Protein AF-A0A1F2Y8R7-F1 (afdb_monomer)

Solvent-accessible surface area (backbone atoms only — not comparable to full-atom values): 18643 Å² total; per-residue (Å²): 138,84,81,81,80,84,78,83,80,84,79,78,57,70,64,63,72,52,50,52,56,51,53,52,50,53,53,48,52,52,51,50,55,55,52,53,67,70,64,58,76,64,76,88,68,65,74,77,74,83,67,87,67,74,75,80,88,58,88,84,60,86,50,72,59,76,78,40,86,59,83,47,48,58,45,72,72,63,44,84,78,57,49,60,70,55,64,66,66,42,40,75,72,69,61,67,60,63,58,76,55,43,81,59,72,48,70,53,101,87,48,72,57,70,68,56,69,49,56,56,47,74,45,34,33,79,47,86,86,33,86,41,51,50,59,73,66,65,38,42,46,92,92,61,79,83,73,59,74,64,79,72,44,89,51,23,85,84,51,52,46,60,57,48,45,71,73,46,49,60,60,52,56,68,81,41,59,71,67,62,56,42,74,72,53,72,58,73,79,78,69,58,97,53,29,81,83,64,49,41,66,58,49,43,74,74,47,57,67,57,51,58,74,78,50,71,77,55,88,83,27,40,30,69,66,45,59,72,77,45,66,90,52,62,79,76,43,29,56,90,77,45,50,65,57,51,38,69,76,72,47,62,71,75,53,58,78,72,38,38,74,59,37,58,56,44,24,79,73,69,76,43,90,54,62,75,61,30,58,66,71,72,53,78,76,76,80,81,73,80,84,128

pLDDT: mean 81.36, std 13.55, range [42.5, 95.88]

Secondary structure (DSSP, 8-state):
-PPPPPPPPPPPPHHHHHHHHHHHHHHHHHHHHHHHHHHS--GGG-PPP----------S--SGGGT-S-TTHHHHTTPSS--S--HHHHHTTT---GGGT--S-SB-SS-B----HHHHTTTEESSTTSSEE--GGGTS-TT---S-GGGGSTTIIIIIHHHHHHH-HHHHHTT--HHHHHHHH-S-SSPPTTIIIIIHHHHHHH-THHHHTTS---SSS--HHHHHH-TTS-TTS-HHHHHHHHHHHH-STGGGGTS-HHHHHHHHHHS----HHHHHHHSPPPP-PPP-

Sequence (292 aa):
MENPKPKAKRQIPLWLMVVVPLVTVGLALVAVAVAWRSSDPDESTRSPIPDPSIQVTSQAFLSCTDCHEDLDKVFKDGLVPQLLYTHEMHFGKGVSECAVCHPANTHEPDKINKPTMSRCFICHGLSEEAIAPGSCDTCHPPGMRQKPTSHLADDWVPLAHSEAALEDRFECLTCHEQATCDSCHGLEMPHEDFFIEDTHPLVYFEDPRLCENCHAQPTDRRDFCDTCHHPEGPKDVAWIQYHPTVVRDSGGQTCFECHAVETCAVCHRRGVEDLSADEALLAPSPAVTPSS

Foldseek 3Di:
DDDDDDDDDDDDDVCCVPVVVVVVVVVVVVVVVVVVVVPPPPPVPPDDPPDPPDPPPDPPDPDPCSPCVAPCVCLVVVPPPNWPDDPVVCVVVVNNPPCLQVVDDQDDPVDGDGGDLLSVVVQEDCDPPGNHHDDPCNIHPPPDDPDDPLVVDPCNVVHVVLVVCVVPVSSVVRPDDPVVVCVQQVDDPPDDPCCVPAVVVVVCLVPVVSCVSPFPADPQFDGPVCVPVVVVDDRGGHCVVCVVVCCVVPNCPVVVVQADPCQVVCCVVPVDGDRVRSSVVSDDDPPPDPDD

Mean predicted aligned error: 15.53 Å

Structure (mmCIF, N/CA/C/O backbone):
data_AF-A0A1F2Y8R7-F1
#
_entry.id   AF-A0A1F2Y8R7-F1
#
loop_
_atom_site.group_PDB
_atom_site.id
_atom_site.type_symbol
_atom_site.label_atom_id
_atom_site.label_alt_id
_atom_site.label_comp_id
_atom_site.label_asym_id
_atom_site.label_entity_id
_atom_site.label_seq_id
_atom_site.pdbx_PDB_ins_code
_atom_site.Cartn_x
_atom_site.Cartn_y
_atom_site.Cartn_z
_atom_site.occupancy
_atom_site.B_iso_or_equiv
_atom_site.auth_seq_id
_atom_site.auth_comp_id
_atom_site.auth_asym_id
_atom_site.auth_atom_id
_atom_site.pdbx_PDB_model_num
ATOM 1 N N . MET A 1 1 ? 19.655 80.851 -42.704 1.00 45.34 1 MET A N 1
ATOM 2 C CA . MET A 1 1 ? 18.640 80.140 -41.899 1.00 45.34 1 MET A CA 1
ATOM 3 C C . MET A 1 1 ? 19.317 78.881 -41.384 1.00 45.34 1 MET A C 1
ATOM 5 O O . MET A 1 1 ? 19.417 77.914 -42.123 1.00 45.34 1 MET A O 1
ATOM 9 N N . GLU A 1 2 ? 19.916 78.950 -40.195 1.00 47.81 2 GLU A N 1
ATOM 10 C CA . GLU A 1 2 ? 20.690 77.843 -39.617 1.00 47.81 2 GLU A CA 1
ATOM 11 C C . GLU A 1 2 ? 19.771 76.903 -38.822 1.00 47.81 2 GLU A C 1
ATOM 13 O O . GLU A 1 2 ? 18.932 77.360 -38.045 1.00 47.81 2 GLU A O 1
ATOM 18 N N . ASN A 1 3 ? 19.918 75.593 -39.040 1.00 42.50 3 ASN A N 1
ATOM 19 C CA . ASN A 1 3 ? 19.093 74.541 -38.439 1.00 42.50 3 ASN A CA 1
ATOM 20 C C . ASN A 1 3 ? 19.257 74.443 -36.905 1.00 42.50 3 ASN A C 1
ATOM 22 O O . ASN A 1 3 ? 20.369 74.601 -36.394 1.00 42.50 3 ASN A O 1
ATOM 26 N N . PRO A 1 4 ? 18.188 74.112 -36.150 1.00 55.56 4 PRO A N 1
ATOM 27 C CA . PRO A 1 4 ? 18.260 73.984 -34.699 1.00 55.56 4 PRO A CA 1
ATOM 28 C C . PRO A 1 4 ? 18.997 72.703 -34.273 1.00 55.56 4 PRO A C 1
ATOM 30 O O . PRO A 1 4 ? 18.793 71.625 -34.831 1.00 55.56 4 PRO A O 1
ATOM 33 N N . LYS A 1 5 ? 19.844 72.820 -33.241 1.00 54.25 5 LYS A N 1
ATOM 34 C CA . LYS A 1 5 ? 20.570 71.694 -32.626 1.00 54.25 5 LYS A CA 1
ATOM 35 C C . LYS A 1 5 ? 19.600 70.643 -32.046 1.00 54.25 5 LYS A C 1
ATOM 37 O O . LYS A 1 5 ? 18.592 71.025 -31.443 1.00 54.25 5 LYS A O 1
ATOM 42 N N . PRO A 1 6 ? 19.909 69.336 -32.146 1.00 59.03 6 PRO A N 1
ATOM 43 C CA . PRO A 1 6 ? 19.062 68.282 -31.593 1.00 59.03 6 PRO A CA 1
ATOM 44 C C . PRO A 1 6 ? 19.060 68.311 -30.056 1.00 59.03 6 PRO A C 1
ATOM 46 O O . PRO A 1 6 ? 20.107 68.418 -29.416 1.00 59.03 6 PRO A O 1
ATOM 49 N N . LYS A 1 7 ? 17.867 68.209 -29.456 1.00 59.97 7 LYS A N 1
ATOM 50 C CA . LYS A 1 7 ? 17.684 68.123 -27.998 1.00 59.97 7 LYS A CA 1
ATOM 51 C C . LYS A 1 7 ? 18.167 66.764 -27.480 1.00 59.97 7 LYS A C 1
ATOM 53 O O . LYS A 1 7 ? 17.802 65.726 -28.028 1.00 59.97 7 LYS A O 1
ATOM 58 N N . ALA A 1 8 ? 18.951 66.775 -26.402 1.00 57.25 8 ALA A N 1
ATOM 59 C CA . ALA A 1 8 ? 19.434 65.570 -25.732 1.00 57.25 8 ALA A CA 1
ATOM 60 C C . ALA A 1 8 ? 18.262 64.722 -25.198 1.00 57.25 8 ALA A C 1
ATOM 62 O O . ALA A 1 8 ? 17.420 65.218 -24.445 1.00 57.25 8 ALA A O 1
ATOM 63 N N . LYS A 1 9 ? 18.202 63.440 -25.583 1.00 63.75 9 LYS A N 1
ATOM 64 C CA . LYS A 1 9 ? 17.235 62.478 -25.032 1.00 63.75 9 LYS A CA 1
ATOM 65 C C . LYS A 1 9 ? 17.617 62.161 -23.582 1.00 63.75 9 LYS A C 1
ATOM 67 O O . LYS A 1 9 ? 18.719 61.684 -23.327 1.00 63.75 9 LYS A O 1
ATOM 72 N N . ARG A 1 10 ? 16.706 62.429 -22.637 1.00 62.91 10 ARG A N 1
ATOM 73 C CA . ARG A 1 10 ? 16.838 62.020 -21.228 1.00 62.91 10 ARG A CA 1
ATOM 74 C C . ARG A 1 10 ? 16.905 60.493 -21.160 1.00 62.91 10 ARG A C 1
ATOM 76 O O . ARG A 1 10 ? 15.967 59.824 -21.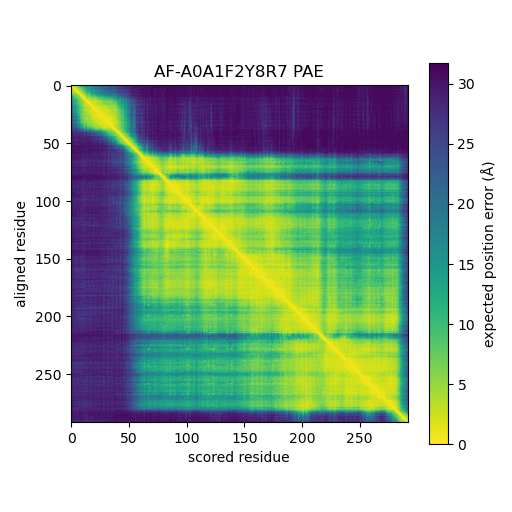583 1.00 62.91 10 ARG A O 1
ATOM 83 N N . GLN A 1 11 ? 18.009 59.965 -20.644 1.00 64.69 11 GLN A N 1
ATOM 84 C CA . GLN A 1 11 ? 18.185 58.535 -20.414 1.00 64.69 11 GLN A CA 1
ATOM 85 C C . GLN A 1 11 ? 17.429 58.155 -19.136 1.00 64.69 11 GLN A C 1
ATOM 87 O O . GLN A 1 11 ? 17.673 58.736 -18.078 1.00 64.69 11 GLN A O 1
ATOM 92 N N . ILE A 1 12 ? 16.465 57.240 -19.246 1.00 65.19 12 ILE A N 1
ATOM 93 C CA . ILE A 1 12 ? 15.755 56.687 -18.088 1.00 65.19 12 ILE 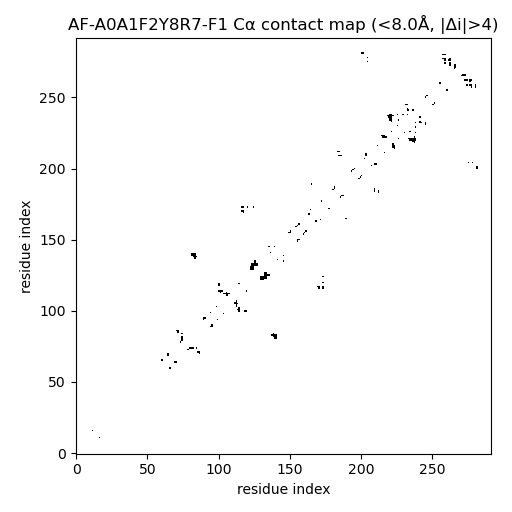A CA 1
ATOM 94 C C . ILE A 1 12 ? 16.718 55.695 -17.426 1.00 65.19 12 ILE A C 1
ATOM 96 O O . ILE A 1 12 ? 17.235 54.819 -18.120 1.00 65.19 12 ILE A O 1
ATOM 100 N N . PRO A 1 13 ? 17.021 55.831 -16.126 1.00 73.88 13 PRO A N 1
ATOM 101 C CA . PRO A 1 13 ? 17.971 54.946 -15.474 1.00 73.88 13 PRO A CA 1
ATOM 102 C C . PRO A 1 13 ? 17.409 53.518 -15.416 1.00 73.88 13 PRO A C 1
ATOM 104 O O . PRO A 1 13 ? 16.225 53.321 -15.154 1.00 73.88 13 PRO A O 1
ATOM 107 N N . LEU A 1 14 ? 18.272 52.526 -15.653 1.00 66.56 14 LEU A N 1
ATOM 108 C CA . LEU A 1 14 ? 17.909 51.112 -15.831 1.00 66.56 14 LEU A CA 1
ATOM 109 C C . LEU A 1 14 ? 17.045 50.553 -14.683 1.00 66.56 14 LEU A C 1
ATOM 111 O O . LEU A 1 14 ? 16.142 49.758 -14.917 1.00 66.56 14 LEU A O 1
ATOM 115 N N . TRP A 1 15 ? 17.253 51.027 -13.452 1.00 68.56 15 TRP A N 1
ATOM 116 C CA . TRP A 1 15 ? 16.459 50.611 -12.293 1.00 68.56 15 TRP A CA 1
ATOM 117 C C . TRP A 1 15 ? 14.986 51.045 -12.388 1.00 68.56 15 TRP A C 1
ATOM 119 O O . TRP A 1 15 ? 14.108 50.288 -11.983 1.00 68.56 15 TRP A O 1
ATOM 129 N N . LEU A 1 16 ? 14.681 52.200 -12.995 1.00 70.19 16 LEU A N 1
ATOM 130 C CA . LEU A 1 16 ? 13.299 52.625 -13.253 1.00 70.19 16 LEU A CA 1
ATOM 131 C C . LEU A 1 16 ? 12.623 51.751 -14.323 1.00 70.19 16 LEU A C 1
ATOM 133 O O . LEU A 1 16 ? 11.409 51.588 -14.277 1.00 70.19 16 LEU A O 1
ATOM 137 N N . MET A 1 17 ? 13.385 51.152 -15.246 1.00 69.62 17 MET A N 1
ATOM 138 C CA . MET A 1 17 ? 12.842 50.224 -16.251 1.00 69.62 17 MET A CA 1
ATOM 139 C C . MET A 1 17 ? 12.557 48.822 -15.698 1.00 69.62 17 MET A C 1
ATOM 141 O O . MET A 1 17 ? 11.827 48.082 -16.342 1.00 69.62 17 MET A O 1
ATOM 145 N N . VAL A 1 18 ? 13.091 48.461 -14.526 1.00 70.69 18 VAL A N 1
ATOM 146 C CA . VAL A 1 18 ? 12.896 47.132 -13.913 1.00 70.69 18 VAL A CA 1
ATOM 147 C C . VAL A 1 18 ? 11.950 47.199 -12.713 1.00 70.69 18 VAL A C 1
ATOM 149 O O . VAL A 1 18 ? 11.032 46.393 -12.593 1.00 70.69 18 VAL A O 1
ATOM 152 N N . VAL A 1 19 ? 12.114 48.196 -11.841 1.00 76.69 19 VAL A N 1
ATOM 153 C CA . VAL A 1 19 ? 11.338 48.294 -10.595 1.00 76.69 19 VAL A CA 1
ATOM 154 C C . VAL A 1 19 ? 9.888 48.700 -10.860 1.00 76.69 19 VAL A C 1
ATOM 156 O O . VAL A 1 19 ? 8.977 48.150 -10.250 1.00 76.69 19 VAL A O 1
ATOM 159 N N . VAL A 1 20 ? 9.642 49.620 -11.797 1.00 76.12 20 VAL A N 1
ATOM 160 C CA . VAL A 1 20 ? 8.278 50.069 -12.129 1.00 76.12 20 VAL A CA 1
ATOM 161 C C . VAL A 1 20 ? 7.412 48.934 -12.705 1.00 76.12 20 VAL A C 1
ATOM 163 O O . VAL A 1 20 ? 6.296 48.753 -12.209 1.00 76.12 20 VAL A O 1
ATOM 166 N N . PRO A 1 21 ? 7.871 48.122 -13.682 1.00 74.94 21 PRO A N 1
ATOM 167 C CA . PRO A 1 21 ? 7.089 46.972 -14.136 1.00 74.94 21 PRO A CA 1
ATOM 168 C C . PRO A 1 21 ? 6.895 45.910 -13.044 1.00 74.94 21 PRO A C 1
ATOM 170 O O . PRO A 1 21 ? 5.795 45.389 -12.912 1.00 74.94 21 PRO A O 1
ATOM 173 N N . LEU A 1 22 ? 7.893 45.640 -12.194 1.00 79.44 22 LEU A N 1
ATOM 174 C CA . LEU A 1 22 ? 7.730 44.675 -11.095 1.00 79.44 22 LEU A CA 1
ATOM 175 C C . LEU A 1 22 ? 6.683 45.119 -10.064 1.00 79.44 22 LEU A C 1
ATOM 177 O O . LEU A 1 22 ? 5.844 44.321 -9.653 1.00 79.44 22 LEU A O 1
ATOM 181 N N . VAL A 1 23 ? 6.683 46.399 -9.680 1.00 80.19 23 VAL A N 1
ATOM 182 C CA . VAL A 1 23 ? 5.693 46.944 -8.736 1.00 80.19 23 VAL A CA 1
ATOM 183 C C . VAL A 1 23 ? 4.295 46.968 -9.355 1.00 80.19 23 VAL A C 1
ATOM 185 O O . VAL A 1 23 ? 3.320 46.646 -8.680 1.00 80.19 23 VAL A O 1
ATOM 188 N N . THR A 1 24 ? 4.175 47.304 -10.641 1.00 79.62 24 THR A N 1
ATOM 189 C CA . THR A 1 24 ? 2.871 47.312 -11.327 1.00 79.62 24 THR A CA 1
ATOM 190 C C . THR A 1 24 ? 2.300 45.907 -11.513 1.00 79.62 24 THR A C 1
ATOM 192 O O . THR A 1 24 ? 1.107 45.719 -11.285 1.00 79.62 24 THR A O 1
ATOM 195 N N . VAL A 1 25 ? 3.131 44.906 -11.824 1.00 83.69 25 VAL A N 1
ATOM 196 C CA . VAL A 1 25 ? 2.715 43.493 -11.868 1.00 83.69 25 VAL A CA 1
ATOM 197 C C . VAL A 1 25 ? 2.320 42.995 -10.477 1.00 83.69 25 VAL A C 1
ATOM 199 O O . VAL A 1 25 ? 1.264 42.386 -10.333 1.00 83.69 25 VAL A O 1
ATOM 202 N N . GLY A 1 26 ? 3.099 43.311 -9.438 1.00 86.69 26 GLY A N 1
ATOM 203 C CA . GLY A 1 26 ? 2.761 42.949 -8.058 1.00 86.69 26 GLY A CA 1
ATOM 204 C C . GLY A 1 26 ? 1.419 43.531 -7.604 1.00 86.69 26 GLY A C 1
ATOM 205 O O . GLY A 1 26 ? 0.586 42.814 -7.055 1.00 86.69 26 GLY A O 1
ATOM 206 N N . LEU A 1 27 ? 1.160 44.810 -7.900 1.00 85.69 27 LEU A N 1
ATOM 207 C CA . LEU A 1 27 ? -0.121 45.455 -7.592 1.00 85.69 27 LEU A CA 1
ATOM 208 C C . LEU A 1 27 ? -1.289 44.854 -8.388 1.00 85.69 27 LEU A C 1
ATOM 210 O O . LEU A 1 27 ? -2.381 44.705 -7.840 1.00 85.69 27 LEU A O 1
ATOM 214 N N . ALA A 1 28 ? -1.070 44.469 -9.649 1.00 84.81 28 ALA A N 1
ATOM 215 C CA . ALA A 1 28 ? -2.084 43.799 -10.459 1.00 84.81 28 ALA A CA 1
ATOM 216 C C . ALA A 1 28 ? -2.429 42.403 -9.912 1.00 84.81 28 ALA A C 1
ATOM 218 O O . ALA A 1 28 ? -3.606 42.065 -9.816 1.00 84.81 28 ALA A O 1
ATOM 219 N N . LEU A 1 29 ? -1.431 41.622 -9.486 1.00 85.44 29 LEU A N 1
ATOM 220 C CA . LEU A 1 29 ? -1.645 40.302 -8.882 1.00 85.44 29 LEU A CA 1
ATOM 221 C C . LEU A 1 29 ? -2.429 40.393 -7.567 1.00 85.44 29 LEU A C 1
ATOM 223 O O . LEU A 1 29 ? -3.343 39.603 -7.344 1.00 85.44 29 LEU A O 1
ATOM 227 N N . VAL A 1 30 ? -2.137 41.394 -6.730 1.00 84.31 30 VAL A N 1
ATOM 228 C CA . VAL A 1 30 ? -2.906 41.645 -5.500 1.00 84.31 30 VAL A CA 1
ATOM 229 C C . VAL A 1 30 ? -4.353 42.025 -5.823 1.00 84.31 30 VAL A C 1
ATOM 231 O O . VAL A 1 30 ? -5.271 41.505 -5.195 1.00 84.31 30 VAL A O 1
ATOM 234 N N . ALA A 1 31 ? -4.583 42.877 -6.825 1.00 83.06 31 ALA A N 1
ATOM 235 C CA . ALA A 1 31 ? -5.937 43.247 -7.239 1.00 83.06 31 ALA A CA 1
ATOM 236 C C . ALA A 1 31 ? -6.736 42.043 -7.774 1.00 83.06 31 ALA A C 1
ATOM 238 O O . ALA A 1 31 ? -7.915 41.905 -7.450 1.00 83.06 31 ALA A O 1
ATOM 239 N N . VAL A 1 32 ? -6.095 41.146 -8.532 1.00 82.44 32 VAL A N 1
ATOM 240 C CA . VAL A 1 32 ? -6.714 39.902 -9.019 1.00 82.44 32 VAL A CA 1
ATOM 241 C C . VAL A 1 32 ? -7.034 38.953 -7.864 1.00 82.44 32 VAL A C 1
ATOM 243 O O . VAL A 1 32 ? -8.143 38.430 -7.816 1.00 82.44 32 VAL A O 1
ATOM 246 N N . ALA A 1 33 ? -6.125 38.781 -6.899 1.00 79.06 33 ALA A N 1
ATOM 247 C CA . ALA A 1 33 ? -6.358 37.935 -5.727 1.00 79.06 33 ALA A CA 1
ATOM 248 C C . ALA A 1 33 ? -7.517 38.450 -4.852 1.00 79.06 33 ALA A C 1
ATOM 250 O O . ALA A 1 33 ? -8.338 37.666 -4.376 1.00 79.06 33 ALA A O 1
ATOM 251 N N . VAL A 1 34 ? -7.623 39.772 -4.677 1.00 79.06 34 VAL A N 1
ATOM 252 C CA . VAL A 1 34 ? -8.743 40.400 -3.957 1.00 79.06 34 VAL A CA 1
ATOM 253 C C . VAL A 1 34 ? -10.056 40.227 -4.724 1.00 79.06 34 VAL A C 1
ATOM 255 O O . VAL A 1 34 ? -11.069 39.892 -4.113 1.00 79.06 34 VAL A O 1
ATOM 258 N N . ALA A 1 35 ? -10.045 40.391 -6.050 1.00 77.44 35 ALA A N 1
ATOM 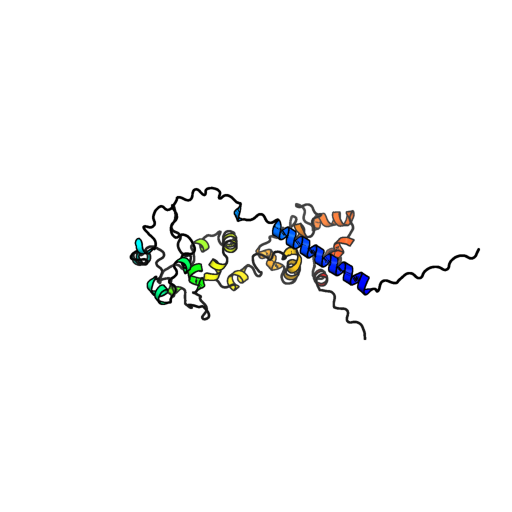259 C CA . ALA A 1 35 ? -11.227 40.182 -6.883 1.00 77.44 35 ALA A CA 1
ATOM 260 C C . ALA A 1 35 ? -11.702 38.716 -6.859 1.00 77.44 35 ALA A C 1
ATOM 262 O O . ALA A 1 35 ? -12.898 38.468 -6.698 1.00 77.44 35 ALA A O 1
ATOM 263 N N . TRP A 1 36 ? -10.778 37.751 -6.934 1.00 71.00 36 TRP A N 1
ATOM 264 C CA . TRP A 1 36 ? -11.074 36.321 -6.783 1.00 71.00 36 TRP A CA 1
ATOM 265 C C . TRP A 1 36 ? -11.704 36.017 -5.423 1.00 71.00 36 TRP A C 1
ATOM 267 O O . TRP A 1 36 ? -12.793 35.460 -5.370 1.00 71.00 36 TRP A O 1
ATOM 277 N N . ARG A 1 37 ? -11.122 36.508 -4.323 1.00 70.88 37 ARG A N 1
ATOM 278 C CA . ARG A 1 37 ? -11.687 36.290 -2.982 1.00 70.88 37 ARG A CA 1
ATOM 279 C C . ARG A 1 37 ? -13.066 36.928 -2.779 1.00 70.88 37 ARG A C 1
ATOM 281 O O . ARG A 1 37 ? -13.839 36.456 -1.958 1.00 70.88 37 ARG A O 1
ATOM 288 N N . SER A 1 38 ? -13.376 38.003 -3.505 1.00 68.25 38 SER A N 1
ATOM 289 C CA . SER A 1 38 ? -14.706 38.631 -3.476 1.00 68.25 38 SER A CA 1
ATOM 290 C C . SER A 1 38 ? -15.733 37.996 -4.420 1.00 68.25 38 SER A C 1
ATOM 292 O O . SER A 1 38 ? -16.904 38.360 -4.353 1.00 68.25 38 SER A O 1
ATOM 294 N N . SER A 1 39 ? -15.303 37.102 -5.319 1.00 64.38 39 SER A N 1
ATOM 295 C CA . SER A 1 39 ? -16.178 36.411 -6.278 1.00 64.38 39 SER A CA 1
ATOM 296 C C . SER A 1 39 ? -16.499 34.972 -5.883 1.00 64.38 39 SER A C 1
ATOM 298 O O . SER A 1 39 ? -17.353 34.368 -6.532 1.00 64.38 39 SER A O 1
ATOM 300 N N . ASP A 1 40 ? -15.915 34.467 -4.792 1.00 55.22 40 ASP A N 1
ATOM 301 C CA . ASP A 1 40 ? -16.445 33.292 -4.107 1.00 55.22 40 ASP A CA 1
ATOM 302 C C . ASP A 1 40 ? -17.848 33.629 -3.572 1.00 55.22 40 ASP A C 1
ATOM 304 O O . ASP A 1 40 ? -17.997 34.534 -2.742 1.00 55.22 40 ASP A O 1
ATOM 308 N N . PRO A 1 41 ? -18.905 32.966 -4.071 1.00 52.38 41 PRO A N 1
ATOM 309 C CA . PRO A 1 41 ? -20.249 33.188 -3.575 1.00 52.38 41 PRO A CA 1
ATOM 310 C C . PRO A 1 41 ? -20.305 32.771 -2.106 1.00 52.38 41 PRO A C 1
ATOM 312 O O . PRO A 1 41 ? -19.945 31.650 -1.756 1.00 52.38 41 PRO A O 1
ATOM 315 N N . ASP A 1 42 ? -20.761 33.695 -1.263 1.00 49.56 42 ASP A N 1
ATOM 316 C CA . ASP A 1 42 ? -20.975 33.486 0.163 1.00 49.56 42 ASP A CA 1
ATOM 317 C C . ASP A 1 42 ? -21.783 32.198 0.397 1.00 49.56 42 ASP A C 1
ATOM 319 O O . ASP A 1 42 ? -22.938 32.071 -0.037 1.00 49.56 42 ASP A O 1
ATOM 323 N N . GLU A 1 43 ? -21.155 31.240 1.083 1.00 50.09 43 GLU A N 1
ATOM 324 C CA . GLU A 1 43 ? -21.734 29.962 1.507 1.00 50.09 43 GLU A CA 1
ATOM 325 C C . GLU A 1 43 ? -23.055 30.162 2.274 1.00 50.09 43 GLU A C 1
ATOM 327 O O . GLU A 1 43 ? -23.923 29.289 2.263 1.00 50.09 43 GLU A O 1
ATOM 332 N N . SER A 1 44 ? -23.282 31.360 2.830 1.00 54.69 44 SER A N 1
ATOM 333 C CA . SER A 1 44 ? -24.525 31.745 3.503 1.00 54.69 44 SER A CA 1
ATOM 334 C C . SER A 1 44 ? -25.773 31.800 2.602 1.00 54.69 44 SER A C 1
ATOM 336 O O . SER A 1 44 ? -26.890 31.889 3.115 1.00 54.69 44 SER A O 1
ATOM 338 N N . THR A 1 45 ? -25.628 31.723 1.271 1.00 50.88 45 THR A N 1
ATOM 339 C CA . THR A 1 45 ? -26.750 31.873 0.319 1.00 50.88 45 THR A CA 1
ATOM 340 C C . THR A 1 45 ? -27.284 30.571 -0.277 1.00 50.88 45 THR A C 1
ATOM 342 O O . THR A 1 45 ? -28.311 30.592 -0.967 1.00 50.88 45 THR A O 1
ATOM 345 N N . ARG A 1 46 ? -26.680 29.410 0.018 1.00 54.66 46 ARG A N 1
ATOM 346 C CA . ARG A 1 46 ? -27.332 28.128 -0.287 1.00 54.66 46 ARG A CA 1
ATOM 347 C C . ARG A 1 46 ? -28.491 27.933 0.681 1.00 54.66 46 ARG A C 1
ATOM 349 O O . ARG A 1 46 ? -28.304 27.584 1.841 1.00 54.66 46 ARG A O 1
ATOM 356 N N . SER A 1 47 ? -29.707 28.149 0.180 1.00 53.75 47 SER A N 1
ATOM 357 C CA . SER A 1 47 ? -30.911 27.672 0.859 1.00 53.75 47 SER A CA 1
ATOM 358 C C . SER A 1 47 ? -30.743 26.173 1.131 1.00 53.75 47 SER A C 1
ATOM 360 O O . SER A 1 47 ? -30.454 25.440 0.180 1.00 53.75 47 SER A O 1
ATOM 362 N N . PRO A 1 48 ? -30.893 25.706 2.384 1.00 52.84 48 PRO A N 1
ATOM 363 C CA . PRO A 1 48 ? -30.826 24.288 2.682 1.00 52.84 48 PRO A CA 1
ATOM 364 C C . PRO A 1 48 ? -31.860 23.566 1.824 1.00 52.84 48 PRO A C 1
ATOM 366 O O . PRO A 1 48 ? -33.048 23.899 1.853 1.00 52.84 48 PRO A O 1
ATOM 369 N N . ILE A 1 49 ? -31.410 22.582 1.047 1.00 56.06 49 ILE A N 1
ATOM 370 C CA . ILE A 1 49 ? -32.311 21.539 0.564 1.00 56.06 49 ILE A CA 1
ATOM 371 C C . ILE A 1 49 ? -32.943 20.958 1.836 1.00 56.06 49 ILE A C 1
ATOM 373 O O . ILE A 1 49 ? -32.187 20.658 2.764 1.00 56.06 49 ILE A O 1
ATOM 377 N N . PRO A 1 50 ? -34.281 20.857 1.949 1.00 46.16 50 PRO A N 1
ATOM 378 C CA . PRO A 1 50 ? -34.887 20.198 3.091 1.00 46.16 50 PRO A CA 1
ATOM 379 C C . PRO A 1 50 ? -34.445 18.738 3.058 1.00 46.16 50 PRO A C 1
ATOM 381 O O . PRO A 1 50 ? -34.978 17.923 2.307 1.00 46.16 50 PRO A O 1
ATOM 384 N N . ASP A 1 51 ? -33.413 18.448 3.840 1.00 50.09 51 ASP A N 1
ATOM 385 C CA . ASP A 1 51 ? -33.053 17.108 4.249 1.00 50.09 51 ASP A CA 1
ATOM 386 C C . ASP A 1 51 ? -34.300 16.516 4.916 1.00 50.09 51 ASP A C 1
ATOM 388 O O . ASP A 1 51 ? -34.839 17.131 5.844 1.00 50.09 51 ASP A O 1
ATOM 392 N N . PRO A 1 52 ? -34.820 15.363 4.465 1.00 50.72 52 PRO A N 1
ATOM 393 C CA . PRO A 1 52 ? -35.868 14.652 5.177 1.00 50.72 52 PRO A CA 1
ATOM 394 C C . PRO A 1 52 ? -35.295 13.994 6.443 1.00 50.72 52 PRO A C 1
ATOM 396 O O . PRO A 1 52 ? -35.680 12.876 6.791 1.00 50.72 52 PRO A O 1
ATOM 399 N N . SER A 1 53 ? -34.389 14.677 7.152 1.00 50.94 53 SER A N 1
ATOM 400 C CA . SER A 1 53 ? -34.011 14.318 8.501 1.00 50.94 53 SER A CA 1
ATOM 401 C C . SER A 1 53 ? -35.266 14.419 9.345 1.00 50.94 53 SER A C 1
ATOM 403 O O . SER A 1 53 ? -35.834 15.483 9.604 1.00 50.94 53 SER A O 1
ATOM 405 N N . ILE A 1 54 ? -35.733 13.238 9.728 1.00 54.34 54 ILE A N 1
ATOM 406 C CA . ILE A 1 54 ? -36.691 13.020 10.795 1.00 54.34 54 ILE A CA 1
ATOM 407 C C . ILE A 1 54 ? -36.300 13.965 11.929 1.00 54.34 54 ILE A C 1
ATOM 409 O O . ILE A 1 54 ? -35.237 13.817 12.531 1.00 54.34 54 ILE A O 1
ATOM 413 N N . GLN A 1 55 ? -37.135 14.972 12.191 1.00 51.03 55 GLN A N 1
ATOM 414 C CA . GLN A 1 55 ? -36.915 15.842 13.332 1.00 51.03 55 GLN A CA 1
ATOM 415 C C . GLN A 1 55 ? -36.956 14.960 14.577 1.00 51.03 55 GLN A C 1
ATOM 417 O O . GLN A 1 55 ? -37.991 14.378 14.897 1.00 51.03 55 GLN A O 1
ATOM 422 N N . VAL A 1 56 ? -35.820 14.820 15.258 1.00 50.75 56 VAL A N 1
ATOM 423 C CA . VAL A 1 56 ? -35.740 14.112 16.536 1.00 50.75 56 VAL A CA 1
ATOM 424 C C . VAL A 1 56 ? -36.514 14.953 17.553 1.00 50.75 56 VAL A C 1
ATOM 426 O O . VAL A 1 56 ? -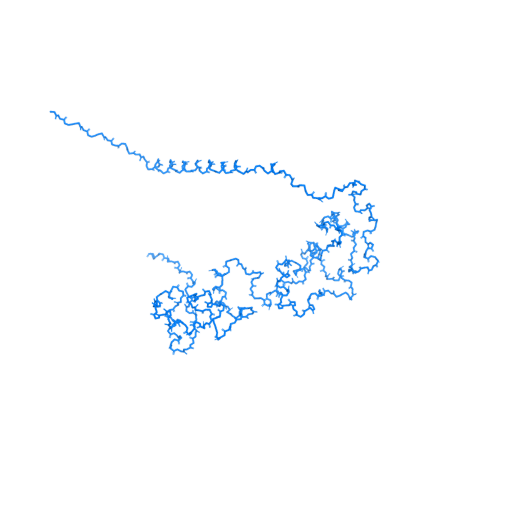35.991 15.895 18.140 1.00 50.75 56 VAL A O 1
ATOM 429 N N . THR A 1 57 ? -37.803 14.661 17.734 1.00 48.84 57 THR A N 1
ATOM 430 C CA . THR A 1 57 ? -38.714 15.467 18.564 1.00 48.84 57 THR A CA 1
ATOM 431 C C . THR A 1 57 ? -38.627 15.151 20.058 1.00 48.84 57 THR A C 1
ATOM 433 O O . THR A 1 57 ? -39.602 15.353 20.780 1.00 48.84 57 THR A O 1
ATOM 436 N N . SER A 1 58 ? -37.508 14.638 20.568 1.00 52.84 58 SER A N 1
ATOM 437 C CA . SER A 1 58 ? -37.393 14.353 21.999 1.00 52.84 58 SER A CA 1
ATOM 438 C C . SER A 1 58 ? -36.058 14.837 22.552 1.00 52.84 58 SER A C 1
ATOM 440 O O . SER A 1 58 ? -35.013 14.265 22.270 1.00 52.84 58 SER A O 1
ATOM 442 N N . GLN A 1 59 ? -36.128 15.857 23.409 1.00 56.16 59 GLN A N 1
ATOM 443 C CA . GLN A 1 59 ? -35.082 16.201 24.378 1.00 56.16 59 GLN A CA 1
ATOM 444 C C . GLN A 1 59 ? -35.114 15.264 25.606 1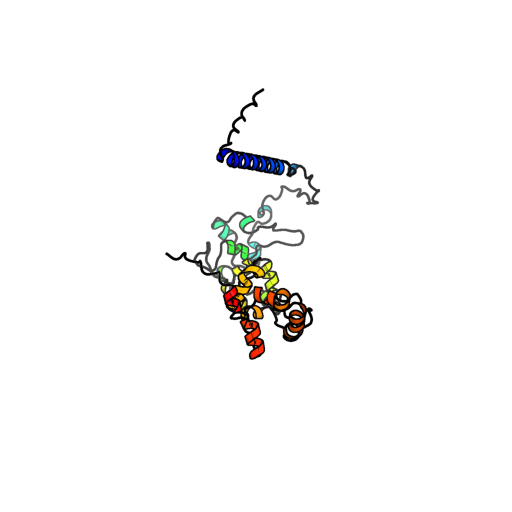.00 56.16 59 GLN A C 1
ATOM 446 O O . GLN A 1 59 ? -34.513 15.574 26.628 1.00 56.16 59 GLN A O 1
ATOM 451 N N . ALA A 1 60 ? -35.875 14.163 25.549 1.00 59.03 60 ALA A N 1
ATOM 452 C CA . ALA A 1 60 ? -36.113 13.283 26.693 1.00 59.03 60 ALA A CA 1
ATOM 453 C C . ALA A 1 60 ? -34.932 12.345 26.993 1.00 59.03 60 ALA A C 1
ATOM 455 O O . ALA A 1 60 ? -34.836 11.848 28.108 1.00 59.03 60 ALA A O 1
ATOM 456 N N . PHE A 1 61 ? -34.042 12.137 26.019 1.00 61.88 61 PHE A N 1
ATOM 457 C CA . PHE A 1 61 ? -32.852 11.302 26.145 1.00 61.88 61 PHE A CA 1
ATOM 458 C C . PHE A 1 61 ? -31.654 12.112 25.638 1.00 61.88 61 PHE A C 1
ATOM 460 O O . PHE A 1 61 ? -31.473 12.281 24.433 1.00 61.88 61 PHE A O 1
ATOM 467 N N . LEU A 1 62 ? -30.904 12.704 26.567 1.00 70.06 62 LEU A N 1
ATOM 468 C CA . LEU A 1 62 ? -29.738 13.552 26.303 1.00 70.06 62 LEU A CA 1
ATOM 469 C C . LEU A 1 62 ? -28.429 12.759 26.388 1.00 70.06 62 LEU A C 1
ATOM 471 O O . LEU A 1 62 ? -27.412 13.204 25.857 1.00 70.06 62 LEU A O 1
ATOM 475 N N . SER A 1 63 ? -28.443 11.603 27.056 1.00 78.19 63 SER A N 1
ATOM 476 C CA . SER A 1 63 ? -27.278 10.750 27.263 1.00 78.19 63 SER A CA 1
ATOM 477 C C . SER A 1 63 ? -27.577 9.283 26.952 1.00 78.19 63 SER A C 1
ATOM 479 O O . SER A 1 63 ? -28.703 8.811 27.102 1.00 78.19 63 SER A O 1
ATOM 481 N N . CYS A 1 64 ? -26.550 8.524 26.564 1.00 81.94 64 CYS A N 1
ATOM 482 C CA . CYS A 1 64 ? -26.671 7.081 26.334 1.00 81.94 64 CYS A CA 1
ATOM 483 C C . CYS A 1 64 ? -27.189 6.355 27.589 1.00 81.94 64 CYS A C 1
ATOM 485 O O . CYS A 1 64 ? -27.982 5.420 27.497 1.00 81.94 64 CYS A O 1
ATOM 487 N N . THR A 1 65 ? -26.760 6.818 28.766 1.00 84.19 65 THR A N 1
ATOM 488 C CA . THR A 1 65 ? -27.114 6.255 30.075 1.00 84.19 65 THR A CA 1
ATOM 489 C C . THR A 1 65 ? -28.566 6.489 30.479 1.00 84.19 65 THR A C 1
ATOM 491 O O . THR A 1 65 ? -29.043 5.815 31.384 1.00 84.19 65 THR A O 1
ATOM 494 N N . ASP A 1 66 ? -29.298 7.364 29.781 1.00 85.69 66 ASP A N 1
ATOM 495 C CA . ASP A 1 66 ? -30.741 7.524 30.002 1.00 85.69 66 ASP A CA 1
ATOM 496 C C . ASP A 1 66 ? -31.513 6.249 29.600 1.00 85.69 66 ASP A C 1
ATOM 498 O O . ASP A 1 66 ? -32.605 5.994 30.107 1.00 85.69 66 ASP A O 1
ATOM 502 N N . CYS A 1 67 ? -30.924 5.432 28.716 1.00 83.94 67 CYS A N 1
ATOM 503 C CA . CYS A 1 67 ? -31.454 4.136 28.282 1.00 83.94 67 CYS A CA 1
ATOM 504 C C . CYS A 1 67 ? -30.543 2.948 28.648 1.00 83.94 67 CYS A C 1
ATOM 506 O O . CYS A 1 67 ? -31.035 1.833 28.826 1.00 83.94 67 CYS A O 1
ATOM 508 N N . HIS A 1 68 ? -29.228 3.155 28.756 1.00 85.69 68 HIS A N 1
ATOM 509 C CA . HIS A 1 68 ? -28.243 2.107 29.031 1.00 85.69 68 HIS A CA 1
ATOM 510 C C . HIS A 1 68 ? -27.664 2.219 30.448 1.00 85.69 68 HIS A C 1
ATOM 512 O O . HIS A 1 68 ? -26.589 2.783 30.641 1.00 85.69 68 HIS A O 1
ATOM 518 N N . GLU A 1 69 ? -28.359 1.641 31.433 1.00 86.12 69 GLU A N 1
ATOM 519 C CA . GLU A 1 69 ? -27.891 1.593 32.832 1.00 86.12 69 GLU A CA 1
ATOM 520 C C . GLU A 1 69 ? -26.600 0.767 32.993 1.00 86.12 69 GLU A C 1
ATOM 522 O O . GLU A 1 69 ? -25.724 1.121 33.778 1.00 86.12 69 GLU A O 1
ATOM 527 N N . ASP A 1 70 ? -26.456 -0.309 32.214 1.00 88.44 70 ASP A N 1
ATOM 528 C CA . ASP A 1 70 ? -25.257 -1.150 32.179 1.00 88.44 70 ASP A CA 1
ATOM 529 C C . ASP A 1 70 ? -24.693 -1.210 30.754 1.00 88.44 70 ASP A C 1
ATOM 531 O O . ASP A 1 70 ? -25.150 -1.989 29.913 1.00 88.44 70 ASP A O 1
ATOM 535 N N . LEU A 1 71 ? -23.684 -0.377 30.489 1.00 86.31 71 LEU A N 1
ATOM 536 C CA . LEU A 1 71 ? -22.996 -0.310 29.195 1.00 86.31 71 LEU A CA 1
ATOM 537 C C . LEU A 1 71 ? -22.204 -1.590 28.876 1.00 86.31 71 LEU A C 1
ATOM 539 O O . LEU A 1 71 ? -21.968 -1.897 27.709 1.00 86.31 71 LEU A O 1
ATOM 543 N N . ASP A 1 72 ? -21.843 -2.375 29.894 1.00 87.19 72 ASP A N 1
ATOM 544 C CA . ASP A 1 72 ? -21.084 -3.619 29.745 1.00 87.19 72 ASP A CA 1
ATOM 545 C C . ASP A 1 72 ? -21.985 -4.857 29.636 1.00 87.19 72 ASP A C 1
ATOM 547 O O . ASP A 1 72 ? -21.494 -5.982 29.496 1.00 87.19 72 ASP A O 1
ATOM 551 N N . LYS A 1 73 ? -23.313 -4.677 29.664 1.00 83.88 73 LYS A N 1
ATOM 552 C CA . LYS A 1 73 ? -24.291 -5.772 29.620 1.00 83.88 73 LYS A CA 1
ATOM 553 C C . LYS A 1 73 ? -24.064 -6.726 28.446 1.00 83.88 73 LYS A C 1
ATOM 555 O O . LYS A 1 73 ? -24.150 -7.936 28.619 1.00 83.88 73 LYS A O 1
ATOM 560 N N . VAL A 1 74 ? -23.725 -6.198 27.270 1.00 76.00 74 VAL A N 1
ATOM 561 C CA . VAL A 1 74 ? -23.477 -7.008 26.064 1.00 76.00 74 VAL A CA 1
ATOM 562 C C . VAL A 1 74 ? -22.293 -7.966 26.223 1.00 76.00 74 VAL A C 1
ATOM 564 O O . VAL A 1 74 ? -22.356 -9.092 25.735 1.00 76.00 74 VAL A O 1
ATOM 567 N N . PHE A 1 75 ? -21.252 -7.557 26.953 1.00 76.19 75 PHE A N 1
ATOM 568 C CA . PHE A 1 75 ? -20.083 -8.391 27.232 1.00 76.19 75 PHE A CA 1
ATOM 569 C C . PHE A 1 75 ? -20.372 -9.396 28.357 1.00 76.19 75 PHE A C 1
ATOM 571 O O . PHE A 1 75 ? -19.947 -10.548 28.280 1.00 76.19 75 PHE A O 1
ATOM 578 N N . LYS A 1 76 ? -21.165 -8.996 29.362 1.00 75.44 76 LYS A N 1
ATOM 579 C CA . LYS A 1 76 ? -21.599 -9.850 30.486 1.00 75.44 76 LYS A CA 1
ATOM 580 C C . LYS A 1 76 ? -22.546 -10.971 30.058 1.00 75.44 76 LYS A C 1
ATOM 582 O O . LYS A 1 76 ? -22.438 -12.086 30.561 1.00 75.44 76 LYS A O 1
ATOM 587 N N . ASP A 1 77 ? -23.441 -10.694 29.112 1.00 73.81 77 ASP A N 1
ATOM 588 C CA . ASP A 1 77 ? -24.427 -11.658 28.606 1.00 73.81 77 ASP A CA 1
ATOM 589 C C . ASP A 1 77 ? -23.808 -12.680 27.623 1.00 73.81 77 ASP A C 1
ATOM 591 O O . ASP A 1 77 ? -24.508 -13.538 27.083 1.00 73.81 77 ASP A O 1
ATOM 595 N N . GLY A 1 78 ? -22.491 -12.616 27.382 1.00 62.59 78 GLY A N 1
ATOM 596 C CA . GLY A 1 78 ? -21.767 -13.573 26.545 1.00 62.59 78 GLY A CA 1
ATOM 597 C C . GLY A 1 78 ? -22.036 -13.429 25.043 1.00 62.59 78 GLY A C 1
ATOM 598 O O . GLY A 1 78 ? -21.718 -14.344 24.276 1.00 62.59 78 GLY A O 1
ATOM 599 N N . LEU A 1 79 ? -22.614 -12.303 24.612 1.00 62.84 79 LEU A N 1
ATOM 600 C CA . LEU A 1 79 ? -22.861 -12.012 23.203 1.00 62.84 79 LEU A CA 1
ATOM 601 C C . LEU A 1 79 ? -21.524 -11.748 22.491 1.00 62.84 79 LEU A C 1
ATOM 603 O O . LEU A 1 79 ? -20.659 -11.034 22.990 1.00 62.84 79 LEU A O 1
ATOM 607 N N . VAL A 1 80 ? -21.332 -12.369 21.327 1.00 61.81 80 VAL A N 1
ATOM 608 C CA . VAL A 1 80 ? -20.066 -12.302 20.583 1.00 61.81 80 VAL A CA 1
ATOM 609 C C . VAL A 1 80 ? -19.857 -10.928 19.916 1.00 61.81 80 VAL A C 1
ATOM 611 O O . VAL A 1 80 ? -20.813 -10.363 19.371 1.00 61.81 80 VAL A O 1
ATOM 614 N N . PRO A 1 81 ? -18.615 -10.403 19.890 1.00 64.50 81 PRO A N 1
ATOM 615 C CA . PRO A 1 81 ? -17.394 -10.991 20.450 1.00 64.50 81 PRO A CA 1
ATOM 616 C C . PRO A 1 81 ? -17.277 -10.779 21.973 1.00 64.50 81 PRO A C 1
ATOM 618 O O . PRO A 1 81 ? -17.406 -9.663 22.464 1.00 64.50 81 PRO A O 1
ATOM 621 N N . GLN A 1 82 ? -16.981 -11.854 22.716 1.00 75.31 82 GLN A N 1
ATOM 622 C CA . GLN A 1 82 ? -16.650 -11.773 24.145 1.00 75.31 82 GLN A CA 1
ATOM 623 C C . GLN A 1 82 ? -15.215 -11.264 24.297 1.00 75.31 82 GLN A C 1
ATOM 625 O O . GLN A 1 82 ? -14.280 -12.058 24.324 1.00 75.31 82 GLN A O 1
ATOM 630 N N . LEU A 1 83 ? -15.032 -9.948 24.316 1.00 85.50 83 LEU A N 1
ATOM 631 C CA . LEU A 1 83 ? -13.739 -9.331 24.604 1.00 85.50 83 LEU A CA 1
ATOM 632 C C . LEU A 1 83 ? -13.563 -9.148 26.117 1.00 85.50 83 LEU A C 1
ATOM 634 O O . LEU A 1 83 ? -14.533 -8.930 26.844 1.00 85.50 83 LEU A O 1
ATOM 638 N N . LEU A 1 84 ? -12.318 -9.197 26.588 1.00 87.00 84 LEU A N 1
ATOM 639 C CA . LEU A 1 84 ? -11.922 -8.791 27.936 1.00 87.00 84 LEU A CA 1
ATOM 640 C C . LEU A 1 84 ? -11.921 -7.254 28.010 1.00 87.00 84 LEU A C 1
ATOM 642 O O . LEU A 1 84 ? -10.881 -6.605 27.950 1.00 87.00 84 LEU A O 1
ATOM 646 N N . TYR A 1 85 ? -13.115 -6.664 28.070 1.00 88.25 85 TYR A N 1
ATOM 647 C CA . TYR A 1 85 ? -13.335 -5.220 28.011 1.00 88.25 85 TYR A CA 1
ATOM 648 C C . TYR A 1 85 ? -14.387 -4.774 29.030 1.00 88.25 85 TYR A C 1
ATOM 650 O O . TYR A 1 85 ? -15.392 -5.454 29.234 1.00 88.25 85 TYR A O 1
ATOM 658 N N . THR A 1 86 ? -14.177 -3.596 29.621 1.00 89.81 86 THR A N 1
ATOM 659 C CA . THR A 1 86 ? -15.197 -2.885 30.410 1.00 89.81 86 THR A CA 1
ATOM 660 C C . THR A 1 86 ? -15.077 -1.381 30.186 1.00 89.81 86 THR A C 1
ATOM 662 O O . THR A 1 86 ? -13.950 -0.862 30.144 1.00 89.81 86 THR A O 1
ATOM 665 N N . HIS A 1 87 ? -16.204 -0.674 30.152 1.00 91.38 87 HIS A N 1
ATOM 666 C CA . HIS A 1 87 ? -16.227 0.790 30.127 1.00 91.38 87 HIS A CA 1
ATOM 667 C C . HIS A 1 87 ? -15.582 1.387 31.388 1.00 91.38 87 HIS A C 1
ATOM 669 O O . HIS A 1 87 ? -14.820 2.345 31.285 1.00 91.38 87 HIS A O 1
ATOM 675 N N . GLU A 1 88 ? -15.805 0.783 32.565 1.00 91.44 88 GLU A N 1
ATOM 676 C CA . GLU A 1 88 ? -15.257 1.258 33.847 1.00 91.44 88 GLU A CA 1
ATOM 677 C C . GLU A 1 88 ? -13.729 1.413 33.812 1.00 91.44 88 GLU A C 1
ATOM 679 O O . GLU A 1 88 ? -13.208 2.465 34.183 1.00 91.44 88 GLU A O 1
ATOM 684 N N . MET A 1 89 ? -13.004 0.405 33.310 1.00 90.31 89 MET A N 1
ATOM 685 C CA . MET A 1 89 ? -11.542 0.473 33.203 1.00 90.31 89 MET A CA 1
ATOM 686 C C . MET A 1 89 ? -11.071 1.635 32.321 1.00 90.31 89 MET A C 1
ATOM 688 O O . MET A 1 89 ? -10.123 2.325 32.689 1.00 90.31 89 MET A O 1
ATOM 692 N N . HIS A 1 90 ? -11.729 1.879 31.186 1.00 92.75 90 HIS A N 1
ATOM 693 C CA . HIS A 1 90 ? -11.337 2.942 30.254 1.00 92.75 90 HIS A CA 1
ATOM 694 C C . HIS A 1 90 ? -11.682 4.329 30.806 1.00 92.75 90 HIS A C 1
ATOM 696 O O . HIS A 1 90 ? -10.854 5.243 30.771 1.00 92.75 90 HIS A O 1
ATOM 702 N N . PHE A 1 91 ? -12.857 4.470 31.420 1.00 93.06 91 PHE A N 1
ATOM 703 C CA . PHE A 1 91 ? -13.262 5.701 32.098 1.00 93.06 91 PHE A CA 1
ATOM 704 C C . PHE A 1 91 ? -12.331 6.016 33.272 1.00 93.06 91 PHE A C 1
ATOM 706 O O . PHE A 1 91 ? -11.920 7.163 33.443 1.00 93.06 91 PHE A O 1
ATOM 713 N N . GLY A 1 92 ? -11.899 4.995 34.020 1.00 92.69 92 GLY A N 1
ATOM 714 C CA . GLY A 1 92 ? -10.913 5.117 35.095 1.00 92.69 92 GLY A CA 1
ATOM 715 C C . GLY A 1 92 ? -9.524 5.573 34.630 1.00 92.69 92 GLY A C 1
ATOM 716 O O . GLY A 1 92 ? -8.737 6.056 35.443 1.00 92.69 92 GLY A O 1
ATOM 717 N N . LYS A 1 93 ? -9.219 5.468 33.330 1.00 90.75 93 LYS A N 1
ATOM 718 C CA . LYS A 1 93 ? -8.002 6.014 32.703 1.00 90.75 93 LYS A CA 1
ATOM 719 C C . LYS A 1 93 ? -8.191 7.418 32.121 1.00 90.75 93 LYS A C 1
ATOM 721 O O . LYS A 1 93 ? -7.238 7.972 31.584 1.00 90.75 93 LYS A O 1
ATOM 726 N N . GLY A 1 94 ? -9.381 8.005 32.250 1.00 91.12 94 GLY A N 1
ATOM 727 C CA . GLY A 1 94 ? -9.703 9.339 31.740 1.00 91.12 94 GLY A CA 1
ATOM 728 C C . GLY A 1 94 ? -10.240 9.363 30.307 1.00 91.12 94 GLY A C 1
ATOM 729 O O . GLY A 1 94 ? -10.410 10.445 29.754 1.00 91.12 94 GLY A O 1
ATOM 730 N N . VAL A 1 95 ? -10.540 8.206 29.704 1.00 91.25 95 VAL A N 1
ATOM 731 C CA . VAL A 1 95 ? -11.118 8.109 28.352 1.00 91.25 95 VAL A CA 1
ATOM 732 C C . VAL A 1 95 ? -12.643 8.052 28.454 1.00 91.25 95 VAL A C 1
ATOM 734 O O . VAL A 1 95 ? -13.236 6.995 28.282 1.00 91.25 95 VAL A O 1
ATOM 737 N N . SER A 1 96 ? -13.288 9.163 28.815 1.00 86.50 96 SER A N 1
ATOM 738 C CA . SER A 1 96 ? -14.737 9.211 29.095 1.00 86.50 96 SER A CA 1
ATOM 739 C C . SER A 1 96 ? -15.592 9.817 27.979 1.00 86.50 96 SER A C 1
ATOM 741 O O . SER A 1 96 ? -16.818 9.731 28.027 1.00 86.50 96 SER A O 1
ATOM 743 N N . GLU A 1 97 ? -14.980 10.423 26.964 1.00 89.19 97 GLU A N 1
ATOM 744 C CA . GLU A 1 97 ? -15.708 10.971 25.823 1.00 89.19 97 GLU A CA 1
ATOM 745 C C . GLU A 1 97 ? -16.191 9.841 24.906 1.00 89.19 97 GLU A C 1
ATOM 747 O O . GLU A 1 97 ? -15.391 9.157 24.271 1.00 89.19 97 GLU A O 1
ATOM 752 N N . CYS A 1 98 ? -17.510 9.657 24.791 1.00 87.81 98 CYS A N 1
ATOM 753 C CA . CYS A 1 98 ? -18.107 8.553 24.030 1.00 87.81 98 CYS A CA 1
ATOM 754 C C . CYS A 1 98 ? -17.604 8.490 22.577 1.00 87.81 98 CYS A C 1
ATOM 756 O O . CYS A 1 98 ? -17.355 7.405 22.051 1.00 87.81 98 CYS A O 1
ATOM 758 N N . ALA A 1 99 ? -17.411 9.656 21.949 1.00 89.50 99 ALA A N 1
ATOM 759 C CA . ALA A 1 99 ? -16.934 9.787 20.572 1.00 89.50 99 ALA A CA 1
ATOM 760 C C . ALA A 1 99 ? -15.502 9.259 20.371 1.00 89.50 99 ALA A C 1
ATOM 762 O O . ALA A 1 99 ? -15.119 8.910 19.254 1.00 89.50 99 ALA A O 1
ATOM 763 N N . VAL A 1 100 ? -14.721 9.131 21.452 1.00 90.88 100 VAL A N 1
ATOM 764 C CA . VAL A 1 100 ? -13.383 8.530 21.413 1.00 90.88 100 VAL A CA 1
ATOM 765 C C . VAL A 1 100 ? -13.444 7.021 21.175 1.00 90.88 100 VAL A C 1
ATOM 767 O O . VAL A 1 100 ? -12.442 6.447 20.775 1.00 90.88 100 VAL A O 1
ATOM 770 N N . CYS A 1 101 ? -14.590 6.365 21.327 1.00 90.19 101 CYS A N 1
ATOM 771 C CA . CYS A 1 101 ? -14.767 4.965 20.922 1.00 90.19 101 CYS A CA 1
ATOM 772 C C . CYS A 1 101 ? -15.841 4.815 19.839 1.00 90.19 101 CYS A C 1
ATOM 774 O O . CYS A 1 101 ? -15.722 3.957 18.971 1.00 90.19 101 CYS A O 1
ATOM 776 N N . HIS A 1 102 ? -16.862 5.669 19.850 1.00 91.00 102 HIS A N 1
ATOM 777 C CA . HIS A 1 102 ? -17.999 5.636 18.933 1.00 91.00 102 HIS A CA 1
ATOM 778 C C . HIS A 1 102 ? -17.977 6.858 17.998 1.00 91.00 102 HIS A C 1
ATOM 780 O O . HIS A 1 102 ? -18.670 7.839 18.264 1.00 91.00 102 HIS A O 1
ATOM 786 N N . PRO A 1 103 ? -17.180 6.834 16.912 1.00 87.25 103 PRO A N 1
ATOM 787 C CA . PRO A 1 103 ? -17.027 7.982 16.012 1.00 87.25 103 PRO A CA 1
ATOM 788 C C . PRO A 1 103 ? -18.238 8.217 15.095 1.00 87.25 103 PRO A C 1
ATOM 790 O O . PRO A 1 103 ? -18.367 9.288 14.510 1.00 87.25 103 PRO A O 1
ATOM 793 N N . ALA A 1 104 ? -19.119 7.225 14.963 1.00 85.69 104 ALA A N 1
ATOM 794 C CA . ALA A 1 104 ? -20.356 7.303 14.196 1.00 85.69 104 ALA A CA 1
ATOM 795 C C . ALA A 1 104 ? -21.568 7.090 15.113 1.00 85.69 104 ALA A C 1
ATOM 797 O O . ALA A 1 104 ? -21.436 6.574 16.225 1.00 85.69 104 ALA A O 1
ATOM 798 N N . ASN A 1 105 ? -22.760 7.443 14.626 1.00 85.56 105 ASN A N 1
ATOM 799 C CA . ASN A 1 105 ? -24.010 7.183 15.339 1.00 85.56 105 ASN A CA 1
ATOM 800 C C . ASN A 1 105 ? -24.136 5.690 15.663 1.00 85.56 105 ASN A C 1
ATOM 802 O O . ASN A 1 105 ? -24.255 4.870 14.761 1.00 85.56 105 ASN A O 1
ATOM 806 N N . THR A 1 106 ? -24.146 5.322 16.946 1.00 85.94 106 THR A N 1
ATOM 807 C CA . THR A 1 106 ? -24.205 3.914 17.383 1.00 85.94 106 THR A CA 1
ATOM 808 C C . THR A 1 106 ? -25.471 3.200 16.906 1.00 85.94 106 THR A C 1
ATOM 810 O O . THR A 1 106 ? -25.451 1.992 16.686 1.00 85.94 106 THR A O 1
ATOM 813 N N . HIS A 1 107 ? -26.564 3.939 16.709 1.00 87.06 107 HIS A N 1
ATOM 814 C CA . HIS A 1 107 ? -27.835 3.409 16.229 1.00 87.06 107 HIS A CA 1
ATOM 815 C C . HIS A 1 107 ? -28.202 3.996 14.870 1.00 87.06 107 HIS A C 1
ATOM 817 O O . HIS A 1 107 ? -28.286 5.212 14.709 1.00 87.06 107 HIS A O 1
ATOM 823 N N . GLU A 1 108 ? -28.503 3.108 13.934 1.00 86.94 108 GLU A N 1
ATOM 824 C CA . GLU A 1 108 ? -29.198 3.396 12.685 1.00 86.94 108 GLU A CA 1
ATOM 825 C C . GLU A 1 108 ? -30.471 2.525 12.614 1.00 86.94 108 GLU A C 1
ATOM 827 O O . GLU A 1 108 ? -30.597 1.564 13.382 1.00 86.94 108 GLU A O 1
ATOM 832 N N . PRO A 1 109 ? -31.452 2.851 11.751 1.00 86.94 109 PRO A N 1
ATOM 833 C CA . PRO A 1 109 ? -32.728 2.127 11.696 1.00 86.94 109 PRO A CA 1
ATOM 834 C C . PRO A 1 109 ? -32.598 0.613 11.479 1.00 86.94 109 PRO A C 1
ATOM 836 O O . PRO A 1 109 ? -33.455 -0.149 11.924 1.00 86.94 109 PRO A O 1
ATOM 839 N N . ASP A 1 110 ? -31.541 0.181 10.798 1.00 90.81 110 ASP A N 1
ATOM 840 C CA . ASP A 1 110 ? -31.300 -1.191 10.359 1.00 90.81 110 ASP A CA 1
ATOM 841 C C . ASP A 1 110 ? -30.008 -1.808 10.918 1.00 90.81 110 ASP A C 1
ATOM 843 O O . ASP A 1 110 ? -29.808 -3.018 10.791 1.00 90.81 110 ASP A O 1
ATOM 847 N N . LYS A 1 111 ? -29.145 -1.026 11.579 1.00 85.88 111 LYS A N 1
ATOM 848 C CA . LYS A 1 111 ? -27.881 -1.526 12.135 1.00 85.88 111 LYS A CA 1
ATOM 849 C C . LYS A 1 111 ? -27.455 -0.825 13.422 1.00 85.88 111 LYS A C 1
ATOM 851 O O . LYS A 1 111 ? -27.807 0.316 13.706 1.00 85.88 111 LYS A O 1
ATOM 856 N N . ILE A 1 112 ? -26.640 -1.536 14.197 1.00 85.00 112 ILE A N 1
ATOM 857 C CA . ILE A 1 112 ? -25.924 -0.989 15.351 1.00 85.00 112 ILE A CA 1
ATOM 858 C C . ILE A 1 112 ? -24.457 -0.868 14.953 1.00 85.00 112 ILE A C 1
ATOM 860 O O . ILE A 1 112 ? -23.806 -1.886 14.702 1.00 85.00 112 ILE A O 1
ATOM 864 N N . ASN A 1 113 ? -23.939 0.356 14.906 1.00 87.19 113 ASN A N 1
ATOM 865 C CA . ASN A 1 113 ? -22.533 0.608 14.623 1.00 87.19 113 ASN A CA 1
ATOM 866 C C . ASN A 1 113 ? -21.712 0.350 15.889 1.00 87.19 113 ASN A C 1
ATOM 868 O O . ASN A 1 113 ? -21.918 0.977 16.930 1.00 87.19 113 ASN A O 1
ATOM 872 N N . LYS A 1 114 ? -20.781 -0.595 15.798 1.00 85.38 114 LYS A N 1
ATOM 873 C CA . LYS A 1 114 ? -19.872 -0.960 16.886 1.00 85.38 114 LYS A CA 1
ATOM 874 C C . LYS A 1 114 ? -18.470 -0.442 16.563 1.00 85.38 114 LYS A C 1
ATOM 876 O O . LYS A 1 114 ? -18.121 -0.414 15.384 1.00 85.38 114 LYS A O 1
ATOM 881 N N . PRO A 1 115 ? -17.666 -0.072 17.572 1.00 87.88 115 PRO A N 1
ATOM 882 C CA . PRO A 1 115 ? -16.257 0.225 17.353 1.00 87.88 115 PRO A CA 1
ATOM 883 C C . PRO A 1 115 ? -15.550 -0.974 16.707 1.00 87.88 115 PRO A C 1
ATOM 885 O O . PRO A 1 115 ? -15.782 -2.120 17.103 1.00 87.88 115 PRO A O 1
ATOM 888 N N . THR A 1 116 ? -14.709 -0.708 15.711 1.00 87.62 116 THR A N 1
ATOM 889 C CA . THR A 1 116 ? -13.802 -1.694 15.107 1.00 87.62 116 THR A CA 1
ATOM 890 C C . THR A 1 116 ? -12.572 -1.897 15.996 1.00 87.62 116 THR A C 1
ATOM 892 O O . THR A 1 116 ? -12.350 -1.136 16.942 1.00 87.62 116 THR A O 1
ATOM 895 N N . MET A 1 117 ? -11.751 -2.917 15.716 1.00 88.31 117 MET A N 1
ATOM 896 C CA . MET A 1 117 ? -10.499 -3.092 16.465 1.00 88.31 117 MET A CA 1
ATOM 897 C C . MET A 1 117 ? -9.536 -1.927 16.257 1.00 88.31 117 MET A C 1
ATOM 899 O O . MET A 1 117 ? -8.903 -1.510 17.226 1.00 88.31 117 MET A O 1
ATOM 903 N N . SER A 1 118 ? -9.447 -1.378 15.041 1.00 89.94 118 SER A N 1
ATOM 904 C CA . SER A 1 118 ? -8.589 -0.221 14.763 1.00 89.94 118 SER A CA 1
ATOM 905 C C . SER A 1 118 ? -8.848 0.933 15.730 1.00 89.94 118 SER A C 1
ATOM 907 O O . SER A 1 118 ? -7.909 1.582 16.186 1.00 89.94 118 SER A O 1
ATOM 909 N N . ARG A 1 119 ? -10.104 1.128 16.159 1.00 91.62 119 ARG A N 1
ATOM 910 C CA . ARG A 1 119 ? -10.452 2.127 17.172 1.00 91.62 119 ARG A CA 1
ATOM 911 C C . ARG A 1 119 ? -9.732 1.900 18.500 1.00 91.62 119 ARG A C 1
ATOM 913 O O . ARG A 1 119 ? -9.268 2.863 19.104 1.00 91.62 119 ARG A O 1
ATOM 920 N N . CYS A 1 120 ? -9.626 0.652 18.954 1.00 91.38 120 CYS A N 1
ATOM 921 C CA . CYS A 1 120 ? -8.879 0.297 20.161 1.00 91.38 120 CYS A CA 1
ATOM 922 C C . CYS A 1 120 ? -7.382 0.606 19.985 1.00 91.38 120 CYS A C 1
ATOM 924 O O . CYS A 1 120 ? -6.746 1.147 20.890 1.00 91.38 120 CYS A O 1
ATOM 926 N N . PHE A 1 121 ? -6.839 0.334 18.799 1.00 92.06 121 PHE A N 1
ATOM 927 C CA . PHE A 1 121 ? -5.422 0.508 18.461 1.00 92.06 121 PHE A CA 1
ATOM 928 C C . PHE A 1 121 ? -5.000 1.954 18.161 1.00 92.06 121 PHE A C 1
ATOM 930 O O . PHE A 1 121 ? -3.836 2.222 17.886 1.00 92.06 121 PHE A O 1
ATOM 937 N N . ILE A 1 122 ? -5.909 2.923 18.293 1.00 90.75 122 ILE A N 1
ATOM 938 C CA . ILE A 1 122 ? -5.528 4.343 18.357 1.00 90.75 122 ILE A CA 1
ATOM 939 C C . ILE A 1 122 ? -4.704 4.622 19.624 1.00 90.75 122 ILE A C 1
ATOM 941 O O . ILE A 1 122 ? -3.804 5.460 19.615 1.00 90.75 122 ILE A O 1
ATOM 945 N N . CYS A 1 123 ? -5.017 3.925 20.720 1.00 92.56 123 CYS A N 1
ATOM 946 C CA . CYS A 1 123 ? -4.284 4.021 21.984 1.00 92.56 123 CYS A CA 1
ATOM 947 C C . CYS A 1 123 ? -3.481 2.750 22.280 1.00 92.56 123 CYS A C 1
ATOM 949 O O . CYS A 1 123 ? -2.404 2.822 22.871 1.00 92.56 123 CYS A O 1
ATOM 951 N N . HIS A 1 124 ? -4.008 1.586 21.906 1.00 93.19 124 HIS A N 1
ATOM 952 C CA . HIS A 1 124 ? -3.342 0.311 22.133 1.00 93.19 124 HIS A CA 1
ATOM 953 C C . HIS A 1 124 ? -2.326 -0.014 21.039 1.00 93.19 124 HIS A C 1
ATOM 955 O O . HIS A 1 124 ? -2.482 0.388 19.892 1.00 93.19 124 HIS A O 1
ATOM 961 N N . GLY A 1 125 ? -1.303 -0.787 21.385 1.00 92.19 125 GLY A N 1
ATOM 962 C CA . GLY A 1 125 ? -0.346 -1.298 20.411 1.00 92.19 125 GLY A CA 1
ATOM 963 C C . GLY A 1 125 ? 0.407 -2.510 20.937 1.00 92.19 125 GLY A C 1
ATOM 964 O O . GLY A 1 125 ? 0.432 -2.766 22.140 1.00 92.19 125 GLY A O 1
ATOM 965 N N . LEU A 1 126 ? 1.006 -3.261 20.012 1.00 89.31 126 LEU A N 1
ATOM 966 C CA . LEU A 1 126 ? 1.811 -4.446 20.331 1.00 89.31 126 LEU A CA 1
ATOM 967 C C . LEU A 1 126 ? 3.266 -4.102 20.683 1.00 89.31 126 LEU A C 1
ATOM 969 O O . LEU A 1 126 ? 3.984 -4.957 21.192 1.00 89.31 126 LEU A O 1
ATOM 973 N N . SER A 1 127 ? 3.705 -2.871 20.403 1.00 88.31 127 SER A N 1
ATOM 974 C CA . SER A 1 127 ? 5.031 -2.388 20.787 1.00 88.31 127 SER A CA 1
ATOM 975 C C . SER A 1 127 ? 4.994 -1.755 22.178 1.00 88.31 127 SER A C 1
ATOM 977 O O . SER A 1 127 ? 3.977 -1.204 22.602 1.00 88.31 127 SER A O 1
ATOM 979 N N . GLU A 1 128 ? 6.125 -1.814 22.878 1.00 90.50 128 GLU A N 1
ATOM 980 C CA . GLU A 1 128 ? 6.294 -1.251 24.224 1.00 90.50 128 GLU A CA 1
ATOM 981 C C . GLU A 1 128 ? 6.167 0.282 24.247 1.00 90.50 128 GLU A C 1
ATOM 983 O O . GLU A 1 128 ? 5.897 0.880 25.286 1.00 90.50 128 GLU A O 1
ATOM 988 N N . GLU A 1 129 ? 6.342 0.932 23.097 1.00 90.81 129 GLU A N 1
ATOM 989 C CA . GLU A 1 129 ? 6.253 2.382 22.925 1.00 90.81 129 GLU A CA 1
ATOM 990 C C . GLU A 1 129 ? 4.811 2.891 22.758 1.00 90.81 129 GLU A C 1
ATOM 992 O O . GLU A 1 129 ? 4.589 4.106 22.733 1.00 90.81 129 GLU A O 1
ATOM 997 N N . ALA A 1 130 ? 3.826 1.997 22.634 1.00 90.69 130 ALA A N 1
ATOM 998 C CA . ALA A 1 130 ? 2.422 2.376 22.522 1.00 90.69 130 ALA A CA 1
ATOM 999 C C . ALA A 1 130 ? 1.914 3.092 23.789 1.00 90.69 130 ALA A C 1
ATOM 1001 O O . ALA A 1 130 ? 2.427 2.905 24.890 1.00 90.69 130 ALA A O 1
ATOM 1002 N N . ILE A 1 131 ? 0.846 3.890 23.654 1.00 91.81 131 ILE A N 1
ATOM 1003 C CA . ILE A 1 131 ? 0.215 4.578 24.800 1.00 91.81 131 ILE A CA 1
ATOM 1004 C C . ILE A 1 131 ? -0.302 3.552 25.822 1.00 91.81 131 ILE A C 1
ATOM 1006 O O . ILE A 1 131 ? -0.197 3.757 27.033 1.00 91.81 131 ILE A O 1
ATOM 1010 N N . ALA A 1 132 ? -0.855 2.446 25.327 1.00 91.56 132 ALA A N 1
ATOM 1011 C CA . ALA A 1 132 ? -1.279 1.298 26.111 1.00 91.56 132 ALA A CA 1
ATOM 1012 C C . ALA A 1 132 ? -0.720 0.006 25.480 1.00 91.56 132 ALA A C 1
ATOM 1014 O O . ALA A 1 132 ? -1.411 -0.625 24.672 1.00 91.56 132 ALA A O 1
ATOM 1015 N N . PRO A 1 133 ? 0.526 -0.384 25.814 1.00 91.56 133 PRO A N 1
ATOM 1016 C CA . PRO A 1 133 ? 1.136 -1.584 25.262 1.00 91.56 133 PRO A CA 1
ATOM 1017 C C . PRO A 1 133 ? 0.441 -2.837 25.804 1.00 91.56 133 PRO A C 1
ATOM 1019 O O . PRO A 1 133 ? -0.058 -2.855 26.935 1.00 91.56 133 PRO A O 1
ATOM 1022 N N . GLY A 1 134 ? 0.411 -3.897 25.005 1.00 90.25 134 GLY A N 1
ATOM 1023 C CA . GLY A 1 134 ? -0.125 -5.182 25.428 1.00 90.25 134 GLY A CA 1
ATOM 1024 C C . GLY A 1 134 ? -0.056 -6.244 24.342 1.00 90.25 134 GLY A C 1
ATOM 1025 O O . GLY A 1 134 ? 0.355 -5.998 23.214 1.00 90.25 134 GLY A O 1
ATOM 1026 N N . SER A 1 135 ? -0.482 -7.447 24.695 1.00 89.62 135 SER A N 1
ATOM 1027 C CA . SER A 1 135 ? -0.608 -8.582 23.783 1.00 89.62 135 SER A CA 1
ATOM 1028 C C . SER A 1 135 ? -2.069 -8.853 23.428 1.00 89.62 135 SER A C 1
ATOM 1030 O O . SER A 1 135 ? -2.992 -8.351 24.073 1.00 89.62 135 SER A O 1
ATOM 1032 N N . CYS A 1 136 ? -2.300 -9.675 22.405 1.00 89.06 136 CYS A N 1
ATOM 1033 C CA . CYS A 1 136 ? -3.636 -9.978 21.887 1.00 89.06 136 CYS A CA 1
ATOM 1034 C C 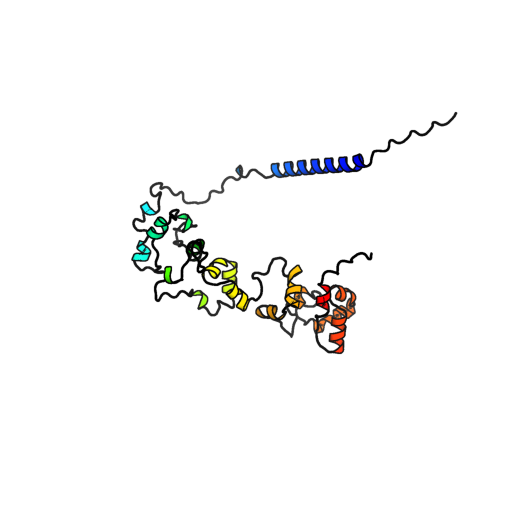. CYS A 1 136 ? -4.595 -10.520 22.966 1.00 89.06 136 CYS A C 1
ATOM 1036 O O . CYS A 1 136 ? -5.794 -10.251 22.941 1.00 89.06 136 CYS A O 1
ATOM 1038 N N . ASP A 1 137 ? -4.075 -11.278 23.930 1.00 89.50 137 ASP A N 1
ATOM 1039 C CA . ASP A 1 137 ? -4.823 -11.853 25.053 1.00 89.50 137 ASP A CA 1
ATOM 1040 C C . ASP A 1 137 ? -5.262 -10.825 26.106 1.00 89.50 137 ASP A C 1
ATOM 1042 O O . ASP A 1 137 ? -6.097 -11.143 26.947 1.00 89.50 137 ASP A O 1
ATOM 1046 N N . THR A 1 138 ? -4.794 -9.576 26.011 1.00 88.69 138 THR A N 1
ATOM 1047 C CA . THR A 1 138 ? -5.338 -8.447 26.785 1.00 88.69 138 THR A CA 1
ATOM 1048 C C . THR A 1 138 ? -6.826 -8.253 26.507 1.00 88.69 138 THR A C 1
ATOM 1050 O O . THR A 1 138 ? -7.582 -7.924 27.416 1.00 88.69 138 THR A O 1
ATOM 1053 N N . CYS A 1 139 ? -7.252 -8.473 25.259 1.00 87.75 139 CYS A N 1
ATOM 1054 C CA . CYS A 1 139 ? -8.642 -8.309 24.833 1.00 87.75 139 CYS A CA 1
ATOM 1055 C C . CYS A 1 139 ? -9.281 -9.630 24.397 1.00 87.75 139 CYS A C 1
ATOM 1057 O O . CYS A 1 139 ? -10.479 -9.823 24.588 1.00 87.75 139 CYS A O 1
ATOM 1059 N N . HIS A 1 140 ? -8.519 -10.548 23.807 1.00 88.75 140 HIS A N 1
ATOM 1060 C CA . HIS A 1 140 ? -9.049 -11.804 23.290 1.00 88.75 140 HIS A CA 1
ATOM 1061 C C . HIS A 1 140 ? -8.940 -12.918 24.338 1.00 88.75 140 HIS A C 1
ATOM 1063 O O . HIS A 1 140 ? -7.828 -13.351 24.643 1.00 88.75 140 HIS A O 1
ATOM 1069 N N . PRO A 1 141 ? -10.057 -13.452 24.866 1.00 86.75 141 PRO A N 1
ATOM 1070 C CA . PRO A 1 141 ? -9.990 -14.539 25.829 1.00 86.75 141 PRO A CA 1
ATOM 1071 C C . PRO A 1 141 ? -9.399 -15.814 25.201 1.00 86.75 141 PRO A C 1
ATOM 1073 O O . PRO A 1 141 ? -9.511 -16.031 23.985 1.00 86.75 141 PRO A O 1
ATOM 1076 N N . PRO A 1 142 ? -8.827 -16.711 26.024 1.00 85.12 142 PRO A N 1
ATOM 1077 C CA . PRO A 1 142 ? -8.323 -17.995 25.556 1.00 85.12 142 PRO A CA 1
ATOM 1078 C C . PRO A 1 142 ? -9.368 -18.774 24.746 1.00 85.12 142 PRO A C 1
ATOM 1080 O O . PRO A 1 142 ? -10.526 -18.893 25.143 1.00 85.12 142 PRO A O 1
ATOM 1083 N N . GLY A 1 143 ? -8.948 -19.328 23.607 1.00 82.44 143 GLY A N 1
ATOM 1084 C CA . GLY A 1 143 ? -9.822 -20.085 22.703 1.00 82.44 143 GLY A CA 1
ATOM 1085 C C . GLY A 1 143 ? -10.569 -19.237 21.667 1.00 82.44 143 GLY A C 1
ATOM 1086 O O . GLY A 1 143 ? -11.197 -19.804 20.771 1.00 82.44 143 GLY A O 1
ATOM 1087 N N . MET A 1 144 ? -10.473 -17.904 21.722 1.00 83.81 144 MET A N 1
ATOM 1088 C CA . MET A 1 144 ? -10.956 -17.042 20.644 1.00 83.81 144 MET A CA 1
ATOM 1089 C C . MET A 1 144 ? -10.011 -17.102 19.436 1.00 83.81 144 MET A C 1
ATOM 1091 O O . MET A 1 144 ? -8.793 -16.983 19.561 1.00 83.81 144 MET A O 1
ATOM 1095 N N . ARG A 1 145 ? -10.579 -17.257 18.234 1.00 81.00 145 ARG A N 1
ATOM 1096 C CA . ARG A 1 145 ? -9.822 -17.156 16.981 1.00 81.00 145 ARG A CA 1
ATOM 1097 C C . ARG A 1 145 ? -9.505 -15.688 16.703 1.00 81.00 145 ARG A C 1
ATOM 1099 O O . ARG A 1 145 ? -10.421 -14.916 16.451 1.00 81.00 145 ARG A O 1
ATOM 1106 N N . GLN A 1 146 ? -8.222 -15.341 16.717 1.00 81.50 146 GLN A N 1
ATOM 1107 C CA . GLN A 1 146 ? -7.740 -13.982 16.437 1.00 81.50 146 GLN A CA 1
ATOM 1108 C C . GLN A 1 146 ? -7.660 -13.687 14.932 1.00 81.50 146 GLN A C 1
ATOM 1110 O O . GLN A 1 146 ? -7.846 -12.553 14.514 1.00 81.50 146 GLN A O 1
ATOM 1115 N N . LYS A 1 147 ? -7.445 -14.720 14.103 1.00 86.38 147 LYS A N 1
ATOM 1116 C CA . LYS A 1 147 ? -7.449 -14.590 12.641 1.00 86.38 147 LYS A CA 1
ATOM 1117 C C . LYS A 1 147 ? -8.869 -14.257 12.138 1.00 86.38 147 LYS A C 1
ATOM 1119 O O . LYS A 1 147 ? -9.771 -15.074 12.379 1.00 86.38 147 LYS A O 1
ATOM 1124 N N . PRO A 1 148 ? -9.075 -13.132 11.424 1.00 86.81 148 PRO A N 1
ATOM 1125 C CA . PRO A 1 148 ? -10.377 -12.787 10.864 1.00 86.81 148 PRO A CA 1
ATOM 1126 C C . PRO A 1 148 ? -10.883 -13.855 9.891 1.00 86.81 148 PRO A C 1
ATOM 1128 O O . PRO A 1 148 ? -10.100 -14.501 9.191 1.00 86.81 148 PRO A O 1
ATOM 1131 N N . THR A 1 149 ? -12.205 -14.015 9.807 1.00 87.88 149 THR A N 1
ATOM 1132 C CA . THR A 1 149 ? -12.838 -14.973 8.883 1.00 87.88 149 THR A CA 1
ATOM 1133 C C . THR A 1 149 ? -12.475 -14.695 7.424 1.00 87.88 149 THR A C 1
ATOM 1135 O O . THR A 1 149 ? -12.351 -15.642 6.655 1.00 87.88 149 THR A O 1
ATOM 1138 N N . SER A 1 150 ? -12.242 -13.428 7.057 1.00 88.12 150 SER A N 1
ATOM 1139 C CA . SER A 1 150 ? -11.826 -13.040 5.702 1.00 88.12 150 SER A CA 1
ATOM 1140 C C . SER A 1 150 ? -10.574 -13.785 5.240 1.00 88.12 150 SER A C 1
ATOM 1142 O O . SER A 1 150 ? -10.521 -14.273 4.122 1.00 88.12 150 SER A O 1
ATOM 1144 N N . HIS A 1 151 ? -9.615 -14.008 6.139 1.00 91.12 151 HIS A N 1
ATOM 1145 C CA . HIS A 1 151 ? -8.359 -14.683 5.821 1.00 91.12 151 HIS A CA 1
ATOM 1146 C C . HIS A 1 151 ? -8.487 -16.215 5.692 1.00 91.12 151 HIS A C 1
ATOM 1148 O O . HIS A 1 151 ? -7.474 -16.920 5.593 1.00 91.12 151 HIS A O 1
ATOM 1154 N N . LEU A 1 152 ? -9.700 -16.756 5.829 1.00 90.50 152 LEU A N 1
ATOM 1155 C CA . LEU A 1 152 ? -10.014 -18.166 5.594 1.00 90.50 152 LEU A CA 1
ATOM 1156 C C . LEU A 1 152 ? -10.616 -18.392 4.203 1.00 90.50 152 LEU A C 1
ATOM 1158 O O . LEU A 1 152 ? -10.824 -19.544 3.835 1.00 90.50 152 LEU A O 1
ATOM 1162 N N . ALA A 1 153 ? -10.922 -17.321 3.469 1.00 93.38 153 ALA A N 1
ATOM 1163 C CA . ALA A 1 153 ? -11.446 -17.402 2.119 1.00 93.38 153 ALA A CA 1
ATOM 1164 C C . ALA A 1 153 ? -10.304 -17.608 1.111 1.00 93.38 153 ALA A C 1
ATOM 1166 O O . ALA A 1 153 ? -9.255 -16.966 1.212 1.00 93.38 153 ALA A O 1
ATOM 1167 N N . ASP A 1 154 ? -10.510 -18.502 0.142 1.00 93.56 154 ASP A N 1
ATOM 1168 C CA . ASP A 1 154 ? -9.505 -18.839 -0.879 1.00 93.56 154 ASP A CA 1
ATOM 1169 C C . ASP A 1 154 ? -9.179 -17.645 -1.794 1.00 93.56 154 ASP A C 1
ATOM 1171 O O . ASP A 1 154 ? -8.084 -17.552 -2.346 1.00 93.56 154 ASP A O 1
ATOM 1175 N N . ASP A 1 155 ? -10.120 -16.710 -1.933 1.00 91.25 155 ASP A N 1
ATOM 1176 C CA . ASP A 1 155 ? -10.012 -15.502 -2.746 1.00 91.25 155 ASP A CA 1
ATOM 1177 C C . ASP A 1 155 ? -9.451 -14.288 -1.987 1.00 91.25 155 ASP A C 1
ATOM 1179 O O . ASP A 1 155 ? -9.272 -13.225 -2.585 1.00 91.25 155 ASP A O 1
ATOM 1183 N N . TRP A 1 156 ? -9.105 -14.440 -0.702 1.00 93.69 156 TRP A N 1
ATOM 1184 C CA . TRP A 1 156 ? -8.555 -13.351 0.106 1.00 93.69 156 TRP A CA 1
ATOM 1185 C C . TRP A 1 156 ? -7.285 -12.767 -0.518 1.00 93.69 156 TRP A C 1
ATOM 1187 O O . TRP A 1 156 ? -7.262 -11.614 -0.930 1.00 93.69 156 TRP A O 1
ATOM 1197 N N . VAL A 1 157 ? -6.231 -13.570 -0.656 1.00 89.44 157 VAL A N 1
ATOM 1198 C CA . VAL A 1 157 ? -4.950 -13.106 -1.217 1.00 89.44 157 VAL A CA 1
ATOM 1199 C C . VAL A 1 157 ? -5.008 -12.798 -2.722 1.00 89.44 157 VAL A C 1
ATOM 1201 O O . VAL A 1 157 ? -4.381 -11.836 -3.131 1.00 89.44 157 VAL A O 1
ATOM 1204 N N . PRO A 1 158 ? -5.714 -13.527 -3.597 1.00 86.12 158 PRO A N 1
ATOM 1205 C CA . PRO A 1 158 ? -5.695 -13.180 -5.022 1.00 86.12 158 PRO A CA 1
ATOM 1206 C C . PRO A 1 158 ? -6.614 -12.010 -5.406 1.00 86.12 158 PRO A C 1
ATOM 1208 O O . PRO A 1 158 ? -6.417 -11.442 -6.475 1.00 86.12 158 PRO A O 1
ATOM 1211 N N . LEU A 1 159 ? -7.617 -11.661 -4.589 1.00 85.06 159 LEU A N 1
ATOM 1212 C CA . LEU A 1 159 ? -8.615 -10.651 -4.959 1.00 85.06 159 LEU A CA 1
ATOM 1213 C C . LEU A 1 159 ? -8.964 -9.716 -3.794 1.00 85.06 159 LEU A C 1
ATOM 1215 O O . LEU A 1 159 ? -8.627 -8.532 -3.831 1.00 85.06 159 LEU A O 1
ATOM 1219 N N . ALA A 1 160 ? -9.588 -10.241 -2.739 1.00 92.56 160 ALA A N 1
ATOM 1220 C CA . ALA A 1 160 ? -10.275 -9.412 -1.746 1.00 92.56 160 ALA A CA 1
ATOM 1221 C C . ALA A 1 160 ? -9.341 -8.586 -0.836 1.00 92.56 160 ALA A C 1
ATOM 1223 O O . ALA A 1 160 ? -9.751 -7.542 -0.333 1.00 92.56 160 ALA A O 1
ATOM 1224 N N . HIS A 1 161 ? -8.087 -9.005 -0.628 1.00 93.12 161 HIS A N 1
ATOM 1225 C CA . HIS A 1 161 ? -7.136 -8.262 0.209 1.00 93.12 161 HIS A CA 1
ATOM 1226 C C . HIS A 1 161 ? -6.812 -6.890 -0.384 1.00 93.12 161 HIS A C 1
ATOM 1228 O O . HIS A 1 161 ? -6.576 -5.953 0.370 1.00 93.12 161 HIS A O 1
ATOM 1234 N N . SER A 1 162 ? -6.785 -6.779 -1.716 1.00 90.88 162 SER A N 1
ATOM 1235 C CA . SER A 1 162 ? -6.418 -5.538 -2.397 1.00 90.88 162 SER A CA 1
ATOM 1236 C C . SER A 1 162 ? -7.488 -4.472 -2.179 1.00 90.88 162 SER A C 1
ATOM 1238 O O . SER A 1 162 ? -7.176 -3.357 -1.776 1.00 90.88 162 SER A O 1
ATOM 1240 N N . GLU A 1 163 ? -8.759 -4.847 -2.332 1.00 92.38 163 GLU A N 1
ATOM 1241 C CA . GLU A 1 163 ? -9.906 -3.981 -2.064 1.00 92.38 163 GLU A CA 1
ATOM 1242 C C . GLU A 1 163 ? -9.943 -3.552 -0.592 1.00 92.38 163 GLU A C 1
ATOM 1244 O O . GLU A 1 163 ? -10.044 -2.363 -0.302 1.00 92.38 163 GLU A O 1
ATOM 1249 N N . ALA A 1 164 ? -9.768 -4.499 0.338 1.00 92.44 164 ALA A N 1
ATOM 1250 C CA . ALA A 1 164 ? -9.754 -4.202 1.769 1.00 92.44 164 ALA A CA 1
ATOM 1251 C C . ALA A 1 164 ? -8.582 -3.288 2.178 1.00 92.44 164 ALA A C 1
ATOM 1253 O O . ALA A 1 164 ? -8.759 -2.382 2.990 1.00 92.44 164 ALA A O 1
ATOM 1254 N N . ALA A 1 165 ? -7.389 -3.499 1.612 1.00 92.38 165 ALA A N 1
ATOM 1255 C CA . ALA A 1 165 ? -6.218 -2.671 1.891 1.00 92.38 165 ALA A CA 1
ATOM 1256 C C . ALA A 1 165 ? -6.357 -1.246 1.330 1.00 92.38 165 ALA A C 1
ATOM 1258 O O . ALA A 1 165 ? -5.844 -0.307 1.937 1.00 92.38 165 ALA A O 1
ATOM 1259 N N . LEU A 1 166 ? -7.047 -1.083 0.196 1.00 91.12 166 LEU A N 1
ATOM 1260 C CA . LEU A 1 166 ? -7.365 0.227 -0.379 1.00 91.12 166 LEU A CA 1
ATOM 1261 C C . LEU A 1 166 ? -8.448 0.968 0.413 1.00 91.12 166 LEU A C 1
ATOM 1263 O O . LEU A 1 166 ? -8.426 2.196 0.456 1.00 91.12 166 LEU A O 1
ATOM 1267 N N . GLU A 1 167 ? -9.386 0.243 1.023 1.00 91.88 167 GLU A N 1
ATOM 1268 C CA . GLU A 1 167 ? -10.425 0.828 1.872 1.00 91.88 167 GLU A CA 1
ATOM 1269 C C . GLU A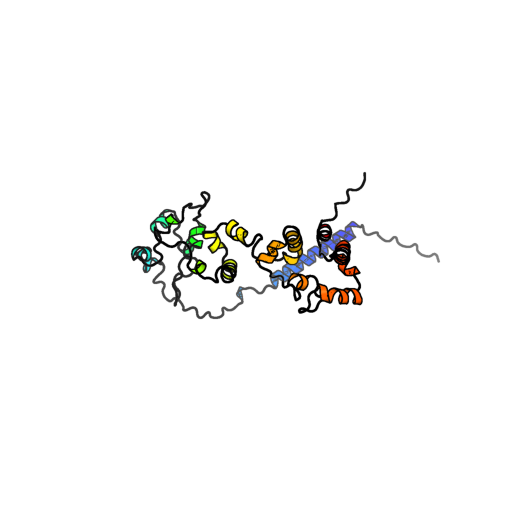 1 167 ? -9.846 1.345 3.193 1.00 91.88 167 GLU A C 1
ATOM 1271 O O . GLU A 1 167 ? -10.011 2.521 3.518 1.00 91.88 167 GLU A O 1
ATOM 1276 N N . ASP A 1 168 ? -9.151 0.485 3.943 1.00 89.81 168 ASP A N 1
ATOM 1277 C CA . ASP A 1 168 ? -8.499 0.872 5.191 1.00 89.81 168 ASP A CA 1
ATOM 1278 C C . ASP A 1 168 ? -7.288 -0.018 5.503 1.00 89.81 168 ASP A C 1
ATOM 1280 O O . ASP A 1 168 ? -7.359 -1.073 6.144 1.00 89.81 168 ASP A O 1
ATOM 1284 N N . ARG A 1 169 ? -6.116 0.463 5.089 1.00 90.06 169 ARG A N 1
ATOM 1285 C CA . ARG A 1 169 ? -4.831 -0.171 5.389 1.00 90.06 169 ARG A CA 1
ATOM 1286 C C . ARG A 1 169 ? -4.545 -0.267 6.892 1.00 90.06 169 ARG A C 1
ATOM 1288 O O . ARG A 1 169 ? -3.842 -1.185 7.323 1.00 90.06 169 ARG A O 1
ATOM 1295 N N . PHE A 1 170 ? -5.051 0.662 7.702 1.00 89.44 170 PHE A N 1
ATOM 1296 C CA . PHE A 1 170 ? -4.753 0.710 9.132 1.00 89.44 170 PHE A CA 1
ATOM 1297 C C . PHE A 1 170 ? -5.372 -0.479 9.888 1.00 89.44 170 PHE A C 1
ATOM 1299 O O . PHE A 1 170 ? -4.744 -1.012 10.805 1.00 89.44 170 PHE A O 1
ATOM 1306 N N . GLU A 1 171 ? -6.521 -0.997 9.442 1.00 90.06 171 GLU A N 1
ATOM 1307 C CA . GLU A 1 171 ? -7.120 -2.232 9.984 1.00 90.06 171 GLU A CA 1
ATOM 1308 C C . GLU A 1 171 ? -6.169 -3.437 9.866 1.00 90.06 171 GLU A C 1
ATOM 1310 O O . GLU A 1 171 ? -6.096 -4.282 10.759 1.00 90.06 171 GLU A O 1
ATOM 1315 N N . CYS A 1 172 ? -5.366 -3.503 8.801 1.00 91.19 172 CYS A N 1
ATOM 1316 C CA . CYS A 1 172 ? -4.376 -4.567 8.625 1.00 91.19 172 CYS A CA 1
ATOM 1317 C C . CYS A 1 172 ? -3.184 -4.381 9.576 1.00 91.19 172 CYS A C 1
ATOM 1319 O O . CYS A 1 172 ? -2.735 -5.335 10.218 1.00 91.19 172 CYS A O 1
ATOM 1321 N N . LEU A 1 173 ? -2.712 -3.137 9.712 1.00 90.12 173 LEU A N 1
ATOM 1322 C CA . LEU A 1 173 ? -1.587 -2.761 10.579 1.00 90.12 173 LEU A CA 1
ATOM 1323 C C . LEU A 1 173 ? -1.887 -2.904 12.076 1.00 90.12 173 LEU A C 1
ATOM 1325 O O . LEU A 1 173 ? -0.988 -2.884 12.912 1.00 90.12 173 LEU A O 1
ATOM 1329 N N . THR A 1 174 ? -3.159 -3.105 12.409 1.00 88.88 174 THR A N 1
ATOM 1330 C CA . THR A 1 174 ? -3.629 -3.426 13.757 1.00 88.88 174 THR A CA 1
ATOM 1331 C C . THR A 1 174 ? -3.073 -4.777 14.239 1.00 88.88 174 THR A C 1
ATOM 1333 O O . THR A 1 174 ? -2.906 -5.002 15.435 1.00 88.88 174 THR A O 1
ATOM 1336 N N . CYS A 1 175 ? -2.777 -5.703 13.319 1.00 88.81 175 CYS A N 1
ATOM 1337 C CA . CYS A 1 175 ? -2.241 -7.033 13.641 1.00 88.81 175 CYS A CA 1
ATOM 1338 C C . CYS A 1 175 ? -0.944 -7.372 12.903 1.00 88.81 175 CYS A C 1
ATOM 1340 O O . CYS A 1 175 ? -0.182 -8.216 13.374 1.00 88.81 175 CYS A O 1
ATOM 1342 N N . HIS A 1 176 ? -0.709 -6.762 11.745 1.00 91.06 176 HIS A N 1
ATOM 1343 C CA . HIS A 1 176 ? 0.426 -7.055 10.883 1.00 91.06 176 HIS A CA 1
ATOM 1344 C C . HIS A 1 176 ? 1.423 -5.902 10.865 1.00 91.06 176 HIS A C 1
ATOM 1346 O O . HIS A 1 176 ? 1.052 -4.737 10.800 1.00 91.06 176 HIS A O 1
ATOM 1352 N N . GLU A 1 177 ? 2.709 -6.230 10.854 1.00 90.56 177 GLU A N 1
ATOM 1353 C CA . GLU A 1 177 ? 3.760 -5.243 10.607 1.00 90.56 177 GLU A CA 1
ATOM 1354 C C . GLU A 1 177 ? 3.944 -5.007 9.103 1.00 90.56 177 GLU A C 1
ATOM 1356 O O . GLU A 1 177 ? 3.614 -5.878 8.292 1.00 90.56 177 GLU A O 1
ATOM 1361 N N . GLN A 1 178 ? 4.551 -3.869 8.742 1.00 90.19 178 GLN A N 1
ATOM 1362 C CA . GLN A 1 178 ? 4.917 -3.513 7.362 1.00 90.19 178 GLN A CA 1
ATOM 1363 C C . GLN A 1 178 ? 5.633 -4.658 6.630 1.00 90.19 178 GLN A C 1
ATOM 1365 O O . GLN A 1 178 ? 5.298 -4.966 5.490 1.00 90.19 178 GLN A O 1
ATOM 1370 N N . ALA A 1 179 ? 6.525 -5.366 7.328 1.00 92.56 179 ALA A N 1
ATOM 1371 C CA . ALA A 1 179 ? 7.255 -6.508 6.786 1.00 92.56 179 ALA A CA 1
ATOM 1372 C C . ALA A 1 179 ? 6.342 -7.623 6.233 1.00 92.56 179 ALA A C 1
ATOM 1374 O O . ALA A 1 179 ? 6.753 -8.382 5.358 1.00 92.56 179 ALA A O 1
ATOM 1375 N N . THR A 1 180 ? 5.095 -7.727 6.711 1.00 92.75 180 THR A N 1
ATOM 1376 C CA . THR A 1 180 ? 4.105 -8.665 6.160 1.00 92.75 180 THR A CA 1
ATOM 1377 C C . THR A 1 180 ? 3.723 -8.276 4.733 1.00 92.75 180 THR A C 1
ATOM 1379 O O . THR A 1 180 ? 3.683 -9.143 3.863 1.00 92.75 180 THR A O 1
ATOM 1382 N N . CYS A 1 181 ? 3.479 -6.987 4.478 1.00 91.69 181 CYS A N 1
ATOM 1383 C CA . CYS A 1 181 ? 3.203 -6.468 3.137 1.00 91.69 181 CYS A CA 1
ATOM 1384 C C . CYS A 1 181 ? 4.413 -6.699 2.225 1.00 91.69 181 CYS A C 1
ATOM 1386 O O . CYS A 1 181 ? 4.281 -7.260 1.136 1.00 91.69 181 CYS A O 1
ATOM 1388 N N . ASP A 1 182 ? 5.598 -6.341 2.720 1.00 90.44 182 ASP A N 1
ATOM 1389 C CA . ASP A 1 182 ? 6.842 -6.382 1.951 1.00 90.44 182 ASP A CA 1
ATOM 1390 C C . ASP A 1 182 ? 7.233 -7.816 1.573 1.00 90.44 182 ASP A C 1
ATOM 1392 O O . ASP A 1 182 ? 7.813 -8.035 0.514 1.00 90.44 182 ASP A O 1
ATOM 1396 N N . SER A 1 183 ? 6.862 -8.807 2.394 1.00 90.25 183 SER A N 1
ATOM 1397 C CA . SER A 1 183 ? 7.163 -10.222 2.136 1.00 90.25 183 SER A CA 1
ATOM 1398 C C . SER A 1 183 ? 6.567 -10.769 0.833 1.00 90.25 183 SER A C 1
ATOM 1400 O O . SER A 1 183 ? 7.082 -11.754 0.304 1.00 90.25 183 SER A O 1
ATOM 1402 N N . CYS A 1 184 ? 5.511 -10.129 0.318 1.00 88.44 184 CYS A N 1
ATOM 1403 C CA . CYS A 1 184 ? 4.879 -10.476 -0.954 1.00 88.44 184 CYS A CA 1
ATOM 1404 C C . CYS A 1 184 ? 5.013 -9.365 -2.000 1.00 88.44 184 CYS A C 1
ATOM 1406 O O . CYS A 1 184 ? 5.288 -9.666 -3.159 1.00 88.44 184 CYS A O 1
ATOM 1408 N N . HIS A 1 185 ? 4.796 -8.101 -1.621 1.00 88.81 185 HIS A N 1
ATOM 1409 C CA . HIS A 1 185 ? 4.790 -6.996 -2.580 1.00 88.81 185 HIS A CA 1
ATOM 1410 C C . HIS A 1 185 ? 6.202 -6.567 -2.979 1.00 88.81 185 HIS A C 1
ATOM 1412 O O . HIS A 1 185 ? 6.424 -6.279 -4.146 1.00 88.81 185 HIS A O 1
ATOM 1418 N N . GLY A 1 186 ? 7.158 -6.539 -2.043 1.00 88.00 186 GLY A N 1
ATOM 1419 C CA . GLY A 1 186 ? 8.535 -6.096 -2.304 1.00 88.00 186 GLY A CA 1
ATOM 1420 C C . GLY A 1 186 ? 8.684 -4.631 -2.742 1.00 88.00 186 GLY A C 1
ATOM 1421 O O . GLY A 1 186 ? 9.790 -4.208 -3.057 1.00 88.00 186 GLY A O 1
ATOM 1422 N N . LEU A 1 187 ? 7.589 -3.869 -2.760 1.00 87.81 187 LEU A N 1
ATOM 1423 C CA . LEU A 1 187 ? 7.500 -2.480 -3.200 1.00 87.81 187 LEU A CA 1
ATOM 1424 C C . LEU A 1 187 ? 6.313 -1.784 -2.509 1.00 87.81 187 LEU A C 1
ATOM 1426 O O . LEU A 1 187 ? 5.425 -2.450 -1.965 1.00 87.81 187 LEU A O 1
ATOM 1430 N N . GLU A 1 188 ? 6.310 -0.451 -2.499 1.00 86.62 188 GLU A N 1
ATOM 1431 C CA . GLU A 1 188 ? 5.266 0.335 -1.834 1.00 86.62 188 GLU A CA 1
ATOM 1432 C C . GLU A 1 188 ? 3.917 0.225 -2.561 1.00 86.62 188 GLU A C 1
ATOM 1434 O O . GLU A 1 188 ? 3.827 0.433 -3.769 1.00 86.62 188 GLU A O 1
ATOM 1439 N N . MET A 1 189 ? 2.863 -0.108 -1.804 1.00 87.69 189 MET A N 1
ATOM 1440 C CA . MET A 1 189 ? 1.507 -0.307 -2.320 1.00 87.69 189 MET A CA 1
ATOM 1441 C C . MET A 1 189 ? 0.480 0.582 -1.591 1.00 87.69 189 MET A C 1
ATOM 1443 O O . MET A 1 189 ? 0.474 0.594 -0.354 1.00 87.69 189 MET A O 1
ATOM 1447 N N . PRO A 1 190 ? -0.457 1.232 -2.315 1.00 87.75 190 PRO A N 1
ATOM 1448 C CA . PRO A 1 190 ? -0.495 1.341 -3.780 1.00 87.75 190 PRO A CA 1
ATOM 1449 C C . PRO A 1 190 ? 0.747 2.071 -4.317 1.00 87.75 190 PRO A C 1
ATOM 1451 O O . PRO A 1 190 ? 1.359 2.838 -3.579 1.00 87.75 190 PRO A O 1
ATOM 1454 N N . HIS A 1 191 ? 1.116 1.818 -5.580 1.00 87.31 191 HIS A N 1
ATOM 1455 C CA . HIS A 1 191 ? 2.179 2.592 -6.226 1.00 87.31 191 HIS A CA 1
ATOM 1456 C C . HIS A 1 191 ? 1.889 4.094 -6.094 1.00 87.31 191 HIS A C 1
ATOM 1458 O O . HIS A 1 191 ? 0.732 4.514 -6.176 1.00 87.31 191 HIS A O 1
ATOM 1464 N N . GLU A 1 192 ? 2.935 4.894 -5.923 1.00 88.25 192 GLU A N 1
ATOM 1465 C CA . GLU A 1 192 ? 2.832 6.352 -5.914 1.00 88.25 192 GLU A CA 1
ATOM 1466 C C . GLU A 1 192 ? 2.335 6.910 -7.262 1.00 88.25 192 GLU A C 1
ATOM 1468 O O . GLU A 1 192 ? 2.535 6.300 -8.314 1.00 88.25 192 GLU A O 1
ATOM 1473 N N . ASP A 1 193 ? 1.711 8.095 -7.243 1.00 87.56 193 ASP A N 1
ATOM 1474 C CA . ASP A 1 193 ? 1.106 8.718 -8.435 1.00 87.56 193 ASP A CA 1
ATOM 1475 C C . ASP A 1 193 ? 2.101 8.926 -9.593 1.00 87.56 193 ASP A C 1
ATOM 1477 O O . ASP A 1 193 ? 1.687 8.959 -10.749 1.00 87.56 193 ASP A O 1
ATOM 1481 N N . PHE A 1 194 ? 3.396 9.053 -9.286 1.00 85.38 194 PHE A N 1
ATOM 1482 C CA . PHE A 1 194 ? 4.482 9.266 -10.253 1.00 85.38 194 PHE A CA 1
ATOM 1483 C C . PHE A 1 194 ? 5.335 8.016 -10.478 1.00 85.38 194 PHE A C 1
ATOM 1485 O O . PHE A 1 194 ? 6.443 8.108 -11.006 1.00 85.38 194 PHE A O 1
ATOM 1492 N N . PHE A 1 195 ? 4.844 6.844 -10.058 1.00 90.50 195 PHE A N 1
ATOM 1493 C CA . PHE A 1 195 ? 5.606 5.608 -10.166 1.00 90.50 195 PHE A CA 1
ATOM 1494 C C . PHE A 1 195 ? 6.001 5.349 -11.615 1.00 90.50 195 PHE A C 1
ATOM 1496 O O . PHE A 1 195 ? 7.165 5.113 -11.894 1.00 90.50 195 PHE A O 1
ATOM 1503 N N . ILE A 1 196 ? 5.057 5.452 -12.553 1.00 85.94 196 ILE A N 1
ATOM 1504 C CA . ILE A 1 196 ? 5.297 5.141 -13.969 1.00 85.94 196 ILE A CA 1
ATOM 1505 C C . ILE A 1 196 ? 6.337 6.088 -14.587 1.00 85.94 196 ILE A C 1
ATOM 1507 O O . ILE A 1 196 ? 7.154 5.649 -15.395 1.00 85.94 196 ILE A O 1
ATOM 1511 N N . GLU A 1 197 ? 6.310 7.370 -14.227 1.00 83.12 197 GLU A N 1
ATOM 1512 C CA . GLU A 1 197 ? 7.145 8.405 -14.833 1.00 83.12 197 GLU A CA 1
ATOM 1513 C C . GLU A 1 197 ? 8.547 8.517 -14.221 1.00 83.12 197 GLU A C 1
ATOM 1515 O O . GLU A 1 197 ? 9.489 8.796 -14.962 1.00 83.12 197 GLU A O 1
ATOM 1520 N N . ASP A 1 198 ? 8.691 8.316 -12.908 1.00 85.44 198 ASP A N 1
ATOM 1521 C CA . ASP A 1 198 ? 9.945 8.577 -12.184 1.00 85.44 198 ASP A CA 1
ATOM 1522 C C . ASP A 1 198 ? 10.603 7.289 -11.663 1.00 85.44 198 ASP A C 1
ATOM 1524 O O . ASP A 1 198 ? 11.738 6.972 -12.026 1.00 85.44 198 ASP A O 1
ATOM 1528 N N . THR A 1 199 ? 9.925 6.533 -10.797 1.00 88.12 199 THR A N 1
ATOM 1529 C CA . THR A 1 199 ? 10.574 5.465 -10.012 1.00 88.12 199 THR A CA 1
ATOM 1530 C C . THR A 1 199 ? 10.502 4.082 -10.651 1.00 88.12 199 THR A C 1
ATOM 1532 O O . THR A 1 199 ? 11.381 3.258 -10.405 1.00 88.12 199 THR A O 1
ATOM 1535 N N . HIS A 1 200 ? 9.542 3.833 -11.541 1.00 89.50 200 HIS A N 1
ATOM 1536 C CA . HIS A 1 200 ? 9.379 2.591 -12.298 1.00 89.50 200 HIS A CA 1
ATOM 1537 C C . HIS A 1 200 ? 10.662 2.133 -13.005 1.00 89.50 200 HIS A C 1
ATOM 1539 O O . HIS A 1 200 ? 11.067 0.992 -12.773 1.00 89.50 200 HIS A O 1
ATOM 1545 N N . PRO A 1 201 ? 11.343 2.966 -13.824 1.00 87.44 201 PRO A N 1
ATOM 1546 C CA . PRO A 1 201 ? 12.568 2.529 -14.485 1.00 87.44 201 PRO A CA 1
ATOM 1547 C C . PRO A 1 201 ? 13.684 2.208 -13.480 1.00 87.44 201 PRO A C 1
ATOM 1549 O O . PRO A 1 201 ? 14.413 1.241 -13.676 1.00 87.44 201 PRO A O 1
ATOM 1552 N N . LEU A 1 202 ? 13.791 2.958 -12.377 1.00 87.69 202 LEU A N 1
ATOM 1553 C CA . LEU A 1 202 ? 14.804 2.717 -11.344 1.00 87.69 202 LEU A CA 1
ATOM 1554 C C . LEU A 1 202 ? 14.586 1.364 -10.653 1.00 87.69 202 LEU A C 1
ATOM 1556 O O . LEU A 1 202 ? 15.506 0.554 -10.583 1.00 87.69 202 LEU A O 1
ATOM 1560 N N . VAL A 1 203 ? 13.354 1.086 -10.218 1.00 89.12 203 VAL A N 1
ATOM 1561 C CA . VAL A 1 203 ? 12.995 -0.181 -9.560 1.00 89.12 203 VAL A CA 1
ATOM 1562 C C . VAL A 1 203 ? 13.117 -1.365 -10.525 1.00 89.12 203 VAL A C 1
ATOM 1564 O O . VAL A 1 203 ? 13.564 -2.439 -10.124 1.00 89.12 203 VAL A O 1
ATOM 1567 N N . TYR A 1 204 ? 12.778 -1.178 -11.807 1.00 88.62 204 TYR A N 1
ATOM 1568 C CA . TYR A 1 204 ? 12.940 -2.212 -12.833 1.00 88.62 204 TYR A CA 1
ATOM 1569 C C . TYR A 1 204 ? 14.400 -2.647 -12.994 1.00 88.62 204 TYR A C 1
ATOM 1571 O O . TYR A 1 204 ? 14.672 -3.843 -13.088 1.00 88.62 204 TYR A O 1
ATOM 1579 N N . PHE A 1 205 ? 15.343 -1.700 -13.020 1.00 87.62 205 PHE A N 1
ATOM 1580 C CA . PHE A 1 205 ? 16.764 -2.034 -13.149 1.00 87.62 205 PHE A CA 1
ATOM 1581 C C . PHE A 1 205 ? 17.362 -2.638 -11.871 1.00 87.62 205 PHE A C 1
ATOM 1583 O O . PHE A 1 205 ? 18.323 -3.401 -11.963 1.00 87.62 205 PHE A O 1
ATOM 1590 N N . GLU A 1 206 ? 16.777 -2.374 -10.700 1.00 89.12 206 GLU A N 1
ATOM 1591 C CA . GLU A 1 206 ? 17.174 -3.025 -9.447 1.00 89.12 206 GLU A CA 1
ATOM 1592 C C . GLU A 1 206 ? 16.730 -4.495 -9.377 1.00 89.12 206 GLU A C 1
ATOM 1594 O O . GLU A 1 206 ? 17.557 -5.375 -9.118 1.00 89.12 206 GLU A O 1
ATOM 1599 N N . ASP A 1 207 ? 15.442 -4.780 -9.606 1.00 87.88 207 ASP A N 1
ATOM 1600 C CA . ASP A 1 207 ? 14.918 -6.150 -9.651 1.00 87.88 207 ASP A CA 1
ATOM 1601 C C . ASP A 1 207 ? 13.654 -6.265 -10.532 1.00 87.88 207 ASP A C 1
ATOM 1603 O O . ASP A 1 207 ? 12.526 -6.112 -10.046 1.00 87.88 207 ASP A O 1
ATOM 1607 N N . PRO A 1 208 ? 13.795 -6.634 -11.820 1.00 84.00 208 PRO A N 1
ATOM 1608 C CA . PRO A 1 208 ? 12.657 -6.738 -12.735 1.00 84.00 208 PRO A CA 1
ATOM 1609 C C . PRO A 1 208 ? 11.705 -7.889 -12.370 1.00 84.00 208 PRO A C 1
ATOM 1611 O O . PRO A 1 208 ? 10.557 -7.923 -12.818 1.00 84.00 208 PRO A O 1
ATOM 1614 N N . ARG A 1 209 ? 12.140 -8.838 -11.527 1.00 84.12 209 ARG A N 1
ATOM 1615 C CA . ARG A 1 209 ? 11.308 -9.974 -11.106 1.00 84.12 209 ARG A CA 1
ATOM 1616 C C . ARG A 1 209 ? 10.199 -9.554 -10.150 1.00 84.12 209 ARG A C 1
ATOM 1618 O O . ARG A 1 209 ? 9.205 -10.269 -10.049 1.00 84.12 209 ARG A O 1
ATOM 1625 N N . LEU A 1 210 ? 10.336 -8.412 -9.471 1.00 86.81 210 LEU A N 1
ATOM 1626 C CA . LEU A 1 210 ? 9.285 -7.869 -8.607 1.00 86.81 210 LEU A CA 1
ATOM 1627 C C . LEU A 1 210 ? 7.994 -7.614 -9.389 1.00 86.81 210 LEU A C 1
ATOM 1629 O O . LEU A 1 210 ? 6.900 -7.862 -8.884 1.00 86.81 210 LEU A O 1
ATOM 1633 N N . CYS A 1 211 ? 8.116 -7.191 -10.647 1.00 84.44 211 CYS A N 1
ATOM 1634 C CA . CYS A 1 211 ? 6.977 -6.902 -11.508 1.00 84.44 211 CYS A CA 1
ATOM 1635 C C . CYS A 1 211 ? 6.167 -8.169 -11.823 1.00 84.44 211 CYS A C 1
ATOM 1637 O O . CYS A 1 211 ? 4.939 -8.113 -11.882 1.00 84.44 211 CYS A O 1
ATOM 1639 N N . GLU A 1 212 ? 6.831 -9.322 -11.959 1.00 80.50 212 GLU A N 1
ATOM 1640 C CA . GLU A 1 212 ? 6.201 -10.618 -12.260 1.00 80.50 212 GLU A CA 1
ATOM 1641 C C . GLU A 1 212 ? 5.311 -11.138 -11.125 1.00 80.50 212 GLU A C 1
ATOM 1643 O O . GLU A 1 212 ? 4.445 -11.983 -11.359 1.00 80.50 212 GLU A O 1
ATOM 1648 N N . ASN A 1 213 ? 5.469 -10.609 -9.906 1.00 79.00 213 ASN A N 1
ATOM 1649 C CA . ASN A 1 213 ? 4.617 -10.965 -8.771 1.00 79.00 213 ASN A CA 1
ATOM 1650 C C . ASN A 1 213 ? 3.148 -10.567 -8.999 1.00 79.00 213 ASN A C 1
ATOM 1652 O O . ASN A 1 213 ? 2.257 -11.132 -8.365 1.00 79.00 213 ASN A O 1
ATOM 1656 N N . CYS A 1 214 ? 2.884 -9.597 -9.883 1.00 77.00 214 CYS A N 1
ATOM 1657 C CA . CYS 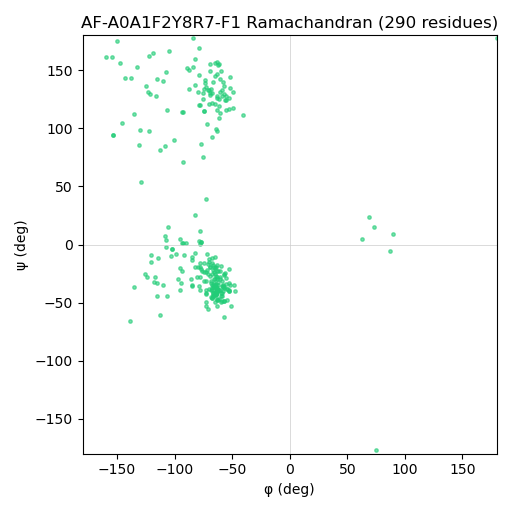A 1 214 ? 1.536 -9.092 -10.170 1.00 77.00 214 CYS A CA 1
ATOM 1658 C C . CYS A 1 214 ? 1.252 -8.917 -11.674 1.00 77.00 214 CYS A C 1
ATOM 1660 O O . CYS A 1 214 ? 0.137 -9.190 -12.121 1.00 77.00 214 CYS A O 1
ATOM 1662 N N . HIS A 1 215 ? 2.234 -8.494 -12.475 1.00 80.62 215 HIS A N 1
ATOM 1663 C CA . HIS A 1 215 ? 2.098 -8.299 -13.918 1.00 80.62 215 HIS A CA 1
ATOM 1664 C C . HIS A 1 215 ? 2.516 -9.564 -14.677 1.00 80.62 215 HIS A C 1
ATOM 1666 O O . HIS A 1 215 ? 3.682 -9.949 -14.696 1.00 80.62 215 HIS A O 1
ATOM 1672 N N . ALA A 1 216 ? 1.558 -10.211 -15.344 1.00 67.75 216 ALA A N 1
ATOM 1673 C CA . ALA A 1 216 ? 1.852 -11.364 -16.190 1.00 67.75 216 ALA A CA 1
ATOM 1674 C C . ALA A 1 216 ? 2.560 -10.932 -17.488 1.00 67.75 216 ALA A C 1
ATOM 1676 O O . ALA A 1 216 ? 2.100 -10.008 -18.159 1.00 67.75 216 ALA A O 1
ATOM 1677 N N . GLN A 1 217 ? 3.615 -11.654 -17.877 1.00 68.69 217 GLN A N 1
ATOM 1678 C CA . GLN A 1 217 ? 4.320 -11.483 -19.153 1.00 68.69 217 GLN A CA 1
ATOM 1679 C C . GLN A 1 217 ? 3.869 -12.554 -20.162 1.00 68.69 217 GLN A C 1
ATOM 1681 O O . GLN A 1 217 ? 4.417 -13.662 -20.193 1.00 68.69 217 GLN A O 1
ATOM 1686 N N . PRO A 1 218 ? 2.822 -12.306 -20.968 1.00 66.62 218 PRO A N 1
ATOM 1687 C CA . PRO A 1 218 ? 2.480 -13.219 -22.045 1.00 66.62 218 PRO A CA 1
ATOM 1688 C C . PRO A 1 218 ? 3.555 -13.155 -23.143 1.00 66.62 218 PRO A C 1
ATOM 1690 O O . PRO A 1 218 ? 3.907 -12.083 -23.611 1.00 66.62 218 PRO A O 1
ATOM 1693 N N . THR A 1 219 ? 4.056 -14.308 -23.586 1.00 66.81 219 THR A N 1
ATOM 1694 C CA . THR A 1 219 ? 5.160 -14.387 -24.567 1.00 66.81 219 THR A CA 1
ATOM 1695 C C . THR A 1 219 ? 4.697 -14.475 -26.026 1.00 66.81 219 THR A C 1
ATOM 1697 O O . THR A 1 219 ? 5.512 -14.411 -26.945 1.00 66.81 219 THR A O 1
ATOM 1700 N N . ASP A 1 220 ? 3.393 -14.650 -26.262 1.00 76.31 220 ASP A N 1
ATOM 1701 C CA . ASP A 1 220 ? 2.793 -14.892 -27.582 1.00 76.31 220 ASP A CA 1
ATOM 1702 C C . ASP A 1 220 ? 2.015 -13.697 -28.157 1.00 76.31 220 ASP A C 1
ATOM 1704 O O . ASP A 1 220 ? 1.506 -13.760 -29.277 1.00 76.31 220 ASP A O 1
ATOM 1708 N N . ARG A 1 221 ? 1.930 -12.603 -27.405 1.00 80.25 221 ARG A N 1
ATOM 1709 C CA . ARG A 1 221 ? 1.201 -11.371 -27.727 1.00 80.25 221 ARG A CA 1
ATOM 1710 C C . ARG A 1 221 ? 1.913 -10.195 -27.068 1.00 80.25 221 ARG A C 1
ATOM 1712 O O . ARG A 1 221 ? 2.863 -10.400 -26.323 1.00 80.25 221 ARG A O 1
ATOM 1719 N N . ARG A 1 222 ? 1.451 -8.976 -27.336 1.00 84.00 222 ARG A N 1
ATOM 1720 C CA . ARG A 1 222 ? 1.984 -7.783 -26.679 1.00 84.00 222 ARG A CA 1
ATOM 1721 C C . ARG A 1 222 ? 1.823 -7.903 -25.164 1.00 84.00 222 ARG A C 1
ATOM 1723 O O . ARG A 1 222 ? 0.721 -8.205 -24.692 1.00 84.00 222 ARG A O 1
ATOM 1730 N N . ASP A 1 223 ? 2.909 -7.708 -24.429 1.00 83.75 223 ASP A N 1
ATOM 1731 C CA . ASP A 1 223 ? 2.871 -7.726 -22.974 1.00 83.75 223 ASP A CA 1
ATOM 1732 C C . ASP A 1 223 ? 2.461 -6.354 -22.409 1.00 83.75 223 ASP A C 1
ATOM 1734 O O . ASP A 1 223 ? 2.156 -5.389 -23.131 1.00 83.75 223 ASP A O 1
ATOM 1738 N N . PHE A 1 224 ? 2.351 -6.293 -21.084 1.00 82.38 224 PHE A N 1
ATOM 1739 C CA . PHE A 1 224 ? 1.980 -5.061 -20.402 1.00 82.38 224 PHE A CA 1
ATOM 1740 C C . PHE A 1 224 ? 3.059 -3.976 -20.548 1.00 82.38 224 PHE A C 1
ATOM 1742 O O . PHE A 1 224 ? 2.713 -2.807 -20.710 1.00 82.38 224 PHE A O 1
ATOM 1749 N N . CYS A 1 225 ? 4.337 -4.358 -20.561 1.00 85.12 225 CYS A N 1
ATOM 1750 C CA . CYS A 1 225 ? 5.474 -3.450 -20.694 1.00 85.12 225 CYS A CA 1
ATOM 1751 C C . CYS A 1 225 ? 5.426 -2.740 -22.052 1.00 85.12 225 CYS A C 1
ATOM 1753 O O . CYS A 1 225 ? 5.361 -1.511 -22.143 1.00 85.12 225 CYS A O 1
ATOM 1755 N N . ASP A 1 226 ? 5.326 -3.530 -23.118 1.00 86.25 226 ASP A N 1
ATOM 1756 C CA . ASP A 1 226 ? 5.243 -3.069 -24.490 1.00 86.25 226 ASP A CA 1
ATOM 1757 C C . ASP A 1 226 ? 4.060 -2.141 -24.688 1.00 86.25 226 ASP A C 1
ATOM 1759 O O . ASP A 1 226 ? 4.181 -1.213 -25.479 1.00 86.25 226 ASP A O 1
ATOM 1763 N N . THR A 1 227 ? 2.928 -2.368 -24.007 1.00 84.31 227 THR A N 1
ATOM 1764 C CA . THR A 1 227 ? 1.704 -1.557 -24.141 1.00 84.31 227 THR A CA 1
ATOM 1765 C C . THR A 1 227 ? 1.978 -0.064 -23.957 1.00 84.31 227 THR A C 1
ATOM 1767 O O . THR A 1 227 ? 1.449 0.740 -24.733 1.00 84.31 227 THR A O 1
ATOM 1770 N N . CYS A 1 228 ? 2.837 0.283 -22.999 1.00 86.31 228 CYS A N 1
ATOM 1771 C CA . CYS A 1 228 ? 3.246 1.656 -22.721 1.00 86.31 228 CYS A CA 1
ATOM 1772 C C . CYS A 1 228 ? 4.555 2.042 -23.429 1.00 86.31 228 CYS A C 1
ATOM 1774 O O . CYS A 1 228 ? 4.634 3.153 -23.943 1.00 86.31 228 CYS A O 1
ATOM 1776 N N . HIS A 1 229 ? 5.545 1.144 -23.513 1.00 88.06 229 HIS A N 1
ATOM 1777 C CA . HIS A 1 229 ? 6.871 1.459 -24.074 1.00 88.06 229 HIS A CA 1
ATOM 1778 C C . HIS A 1 229 ? 6.926 1.493 -25.611 1.00 88.06 229 HIS A C 1
ATOM 1780 O O . HIS A 1 229 ? 7.722 2.232 -26.179 1.00 88.06 229 HIS A O 1
ATOM 1786 N N . HIS A 1 230 ? 6.062 0.739 -26.296 1.00 91.00 230 HIS A N 1
ATOM 1787 C CA . HIS A 1 230 ? 6.055 0.610 -27.761 1.00 91.00 230 HIS A CA 1
ATOM 1788 C C . HIS A 1 230 ? 4.662 0.851 -28.379 1.00 91.00 230 HIS A C 1
ATOM 1790 O O . HIS A 1 230 ? 4.127 -0.028 -29.073 1.00 91.00 230 HIS A O 1
ATOM 1796 N N . PRO A 1 231 ? 4.009 1.999 -28.094 1.00 89.38 231 PRO A N 1
ATOM 1797 C CA . PRO A 1 231 ? 2.597 2.262 -28.401 1.00 89.38 231 PRO A CA 1
ATOM 1798 C C . PRO A 1 231 ? 2.234 2.182 -29.891 1.00 89.38 231 PRO A C 1
ATOM 1800 O O . PRO A 1 231 ? 1.060 2.004 -30.219 1.00 89.38 231 PRO A O 1
ATOM 1803 N N . GLU A 1 232 ? 3.211 2.260 -30.792 1.00 88.31 232 GLU A N 1
ATOM 1804 C CA . GLU A 1 232 ? 3.047 2.178 -32.247 1.00 88.31 232 GLU A CA 1
ATOM 1805 C C . GLU A 1 232 ? 2.677 0.766 -32.731 1.00 88.31 232 GLU A C 1
ATOM 1807 O O . GLU A 1 232 ? 2.225 0.593 -33.868 1.00 88.31 232 GLU A O 1
ATOM 1812 N N . GLY A 1 233 ? 2.885 -0.251 -31.890 1.00 88.19 233 GLY A N 1
ATOM 1813 C CA . GLY A 1 233 ? 2.569 -1.642 -32.187 1.00 88.19 233 GLY A CA 1
ATOM 1814 C C . GLY A 1 233 ? 1.080 -1.992 -32.035 1.00 88.19 233 GLY A C 1
ATOM 1815 O O . GLY A 1 233 ? 0.407 -1.500 -31.122 1.00 88.19 233 GLY A O 1
ATOM 1816 N N . PRO A 1 234 ? 0.531 -2.895 -32.868 1.00 90.50 234 PRO A N 1
ATOM 1817 C CA . PRO A 1 234 ? -0.803 -3.445 -32.653 1.00 90.50 234 PRO A CA 1
ATOM 1818 C C . PRO A 1 234 ? -0.858 -4.242 -31.338 1.00 90.50 234 PRO A C 1
ATOM 1820 O O . PRO A 1 234 ? 0.124 -4.843 -30.909 1.00 90.50 234 PRO A O 1
ATOM 1823 N N . LYS A 1 235 ? -2.016 -4.220 -30.665 1.00 87.19 235 LYS A N 1
ATOM 1824 C CA . LYS A 1 235 ? -2.188 -4.777 -29.306 1.00 87.19 235 LYS A CA 1
ATOM 1825 C C . LYS A 1 235 ? -2.104 -6.306 -29.238 1.00 87.19 235 LYS A C 1
ATOM 1827 O O . LYS A 1 235 ? -1.933 -6.863 -28.163 1.00 87.19 235 LYS A O 1
ATOM 1832 N N . ASP A 1 236 ? -2.278 -6.979 -30.363 1.00 88.88 236 ASP A N 1
ATOM 1833 C CA . ASP A 1 236 ? -2.411 -8.429 -30.489 1.00 88.88 236 ASP A CA 1
ATOM 1834 C C . ASP A 1 236 ? -1.188 -9.100 -31.130 1.00 88.88 236 ASP A C 1
ATOM 1836 O O . ASP A 1 236 ? -1.211 -10.301 -31.386 1.00 88.88 236 ASP A O 1
ATOM 1840 N N . VAL A 1 237 ? -0.103 -8.354 -31.353 1.00 89.69 237 VAL A N 1
ATOM 1841 C CA . VAL A 1 237 ? 1.144 -8.872 -31.929 1.00 89.69 237 VAL A CA 1
ATOM 1842 C C . VAL A 1 237 ? 2.290 -8.588 -30.967 1.00 89.69 237 VAL A C 1
ATOM 1844 O O . VAL A 1 237 ? 2.437 -7.463 -30.496 1.00 89.69 237 VAL A O 1
ATOM 1847 N N . ALA A 1 238 ? 3.110 -9.601 -30.684 1.00 89.12 238 ALA A N 1
ATOM 1848 C CA . ALA A 1 238 ? 4.317 -9.425 -29.880 1.00 89.12 238 ALA A CA 1
ATOM 1849 C C . ALA A 1 238 ? 5.254 -8.387 -30.520 1.00 89.12 238 ALA A C 1
ATOM 1851 O O . ALA A 1 238 ? 5.454 -8.400 -31.743 1.00 89.12 238 ALA A O 1
ATOM 1852 N N . TRP A 1 239 ? 5.876 -7.520 -29.714 1.00 90.50 239 TRP A N 1
ATOM 1853 C CA . TRP A 1 239 ? 6.717 -6.443 -30.240 1.00 90.50 239 TRP A CA 1
ATOM 1854 C C . TRP A 1 239 ? 7.869 -6.961 -31.097 1.00 90.50 239 TRP A C 1
ATOM 1856 O O . TRP A 1 239 ? 8.101 -6.446 -32.190 1.00 90.50 239 TRP A O 1
ATOM 1866 N N . ILE A 1 240 ? 8.513 -8.063 -30.702 1.00 89.31 240 ILE A N 1
ATOM 1867 C CA . ILE A 1 240 ? 9.600 -8.664 -31.487 1.00 89.31 240 ILE A CA 1
ATOM 1868 C C . ILE A 1 240 ? 9.182 -9.032 -32.927 1.00 89.31 240 ILE A C 1
ATOM 1870 O O . ILE A 1 240 ? 10.021 -9.036 -33.826 1.00 89.31 240 ILE A O 1
ATOM 1874 N N . GLN A 1 241 ? 7.895 -9.283 -33.185 1.00 91.62 241 GLN A N 1
ATOM 1875 C CA . GLN A 1 241 ? 7.376 -9.555 -34.530 1.00 91.62 241 GLN A CA 1
ATOM 1876 C C . GLN A 1 241 ? 7.038 -8.276 -35.307 1.00 91.62 241 GLN A C 1
ATOM 1878 O O . GLN A 1 241 ? 7.127 -8.266 -36.537 1.00 91.62 241 GLN A O 1
ATOM 1883 N N . TYR A 1 242 ? 6.649 -7.202 -34.615 1.00 93.44 242 TYR A N 1
ATOM 1884 C CA . TYR A 1 242 ? 6.191 -5.962 -35.241 1.00 93.44 242 TYR A CA 1
ATOM 1885 C C . TYR A 1 242 ? 7.278 -4.885 -35.369 1.00 93.44 242 TYR A C 1
ATOM 1887 O O . TYR A 1 242 ? 7.263 -4.142 -36.354 1.00 93.44 242 TYR A O 1
ATOM 1895 N N . HIS A 1 243 ? 8.263 -4.844 -34.463 1.00 93.50 243 HIS A N 1
ATOM 1896 C CA . HIS A 1 243 ? 9.355 -3.863 -34.463 1.00 93.50 243 HIS A CA 1
ATOM 1897 C C . HIS A 1 243 ? 10.056 -3.690 -35.827 1.00 93.50 243 HIS A C 1
ATOM 1899 O O . HIS A 1 243 ? 10.385 -2.550 -36.164 1.00 93.50 243 HIS A O 1
ATOM 1905 N N . PRO A 1 244 ? 10.234 -4.724 -36.690 1.00 94.75 244 PRO A N 1
ATOM 1906 C CA . PRO A 1 244 ? 10.873 -4.523 -37.991 1.00 94.75 244 PRO A CA 1
ATOM 1907 C C . PRO A 1 244 ? 10.056 -3.614 -38.917 1.00 94.75 244 PRO A C 1
ATOM 1909 O O . PRO A 1 244 ? 10.623 -2.917 -39.756 1.00 94.75 244 PRO A O 1
ATOM 1912 N N . THR A 1 245 ? 8.727 -3.608 -38.771 1.00 95.88 245 THR A N 1
ATOM 1913 C CA . THR A 1 245 ? 7.818 -2.727 -39.519 1.00 95.88 245 THR A CA 1
ATOM 1914 C C . THR A 1 245 ? 8.034 -1.275 -39.106 1.00 95.88 245 THR A C 1
ATOM 1916 O O . THR A 1 245 ? 8.209 -0.423 -39.973 1.00 95.88 245 THR A O 1
ATOM 1919 N N . VAL A 1 246 ? 8.112 -1.006 -37.798 1.00 94.31 246 VAL A N 1
ATOM 1920 C CA . VAL A 1 246 ? 8.357 0.343 -37.261 1.00 94.31 246 VAL A CA 1
ATOM 1921 C C . VAL A 1 246 ? 9.725 0.862 -37.700 1.00 94.31 246 VAL A C 1
ATOM 1923 O O . VAL A 1 246 ? 9.819 1.964 -38.235 1.00 94.31 246 VAL A O 1
ATOM 1926 N N . VAL A 1 247 ? 10.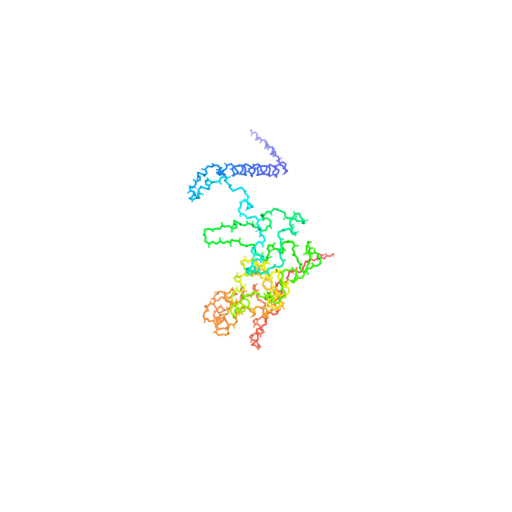775 0.044 -37.581 1.00 94.00 247 VAL A N 1
ATOM 1927 C CA . VAL A 1 247 ? 12.133 0.419 -38.010 1.00 94.00 247 VAL A CA 1
ATOM 1928 C C . VAL A 1 247 ? 12.205 0.662 -39.521 1.00 94.00 247 VAL A C 1
ATOM 1930 O O . VAL A 1 247 ? 12.898 1.576 -39.963 1.00 94.00 247 VAL A O 1
ATOM 1933 N N . ARG A 1 248 ? 11.488 -0.124 -40.335 1.00 95.19 248 ARG A N 1
ATOM 1934 C CA . ARG A 1 248 ? 11.418 0.082 -41.791 1.00 95.19 248 ARG A CA 1
ATOM 1935 C C . ARG A 1 248 ? 10.752 1.411 -42.146 1.00 95.19 248 ARG A C 1
ATOM 1937 O O . ARG A 1 248 ? 11.230 2.091 -43.051 1.00 95.19 248 ARG A O 1
ATOM 1944 N N . ASP A 1 249 ? 9.653 1.740 -41.476 1.00 94.88 249 ASP A N 1
ATOM 1945 C CA . ASP A 1 249 ? 8.797 2.866 -41.856 1.00 94.88 249 ASP A CA 1
ATOM 1946 C C . ASP A 1 249 ? 9.289 4.200 -41.268 1.00 94.88 249 ASP A C 1
ATOM 1948 O O . ASP A 1 249 ? 9.217 5.227 -41.944 1.00 94.88 249 ASP A O 1
ATOM 1952 N N . SER A 1 250 ? 9.852 4.178 -40.056 1.00 90.81 250 SER A N 1
ATOM 1953 C CA . SER A 1 250 ? 10.261 5.375 -39.302 1.00 90.81 250 SER A CA 1
ATOM 1954 C C . SER A 1 250 ? 11.776 5.493 -39.086 1.00 90.81 250 SER A C 1
ATOM 1956 O O . SER A 1 250 ? 12.265 6.551 -38.689 1.00 90.81 250 SER A O 1
ATOM 1958 N N . GLY A 1 251 ? 12.547 4.438 -39.363 1.00 91.62 251 GLY A N 1
ATOM 1959 C CA . GLY A 1 251 ? 13.947 4.342 -38.944 1.00 91.62 251 GLY A CA 1
ATOM 1960 C C . GLY A 1 251 ? 14.091 4.051 -37.444 1.00 91.62 251 GLY A C 1
ATOM 1961 O O . GLY A 1 251 ? 13.106 3.850 -36.744 1.00 91.62 251 GLY A O 1
ATOM 1962 N N . GLY A 1 252 ? 15.334 4.008 -36.952 1.00 90.19 252 GLY A N 1
ATOM 1963 C CA . GLY A 1 252 ? 15.641 3.691 -35.545 1.00 90.19 252 GLY A CA 1
ATOM 1964 C C . GLY A 1 252 ? 16.103 4.874 -34.688 1.00 90.19 252 GLY A C 1
ATOM 1965 O O . GLY A 1 252 ? 16.502 4.668 -33.553 1.00 90.19 252 GLY A O 1
ATOM 1966 N N . GLN A 1 253 ? 16.119 6.103 -35.221 1.00 90.50 253 GLN A N 1
ATOM 1967 C CA . GLN A 1 253 ? 16.733 7.241 -34.515 1.00 90.50 253 GLN A CA 1
ATOM 1968 C C . GLN A 1 253 ? 16.003 7.602 -33.218 1.00 90.50 253 GLN A C 1
ATOM 1970 O O . GLN A 1 253 ? 16.655 7.840 -32.210 1.00 90.50 253 GLN A O 1
ATOM 1975 N N . THR A 1 254 ? 14.670 7.584 -33.233 1.00 89.88 254 THR A N 1
ATOM 1976 C CA . THR A 1 254 ? 13.845 7.866 -32.048 1.00 89.88 254 THR A CA 1
ATOM 1977 C C . THR A 1 254 ? 13.986 6.787 -30.976 1.00 89.88 254 THR A C 1
ATOM 1979 O O . THR A 1 254 ? 13.825 7.071 -29.799 1.00 89.88 254 THR A O 1
ATOM 1982 N N . CYS A 1 255 ? 14.347 5.555 -31.352 1.00 90.31 255 CYS A N 1
ATOM 1983 C CA . CYS A 1 255 ? 14.594 4.479 -30.392 1.00 90.31 255 CYS A CA 1
ATOM 1984 C C . CYS A 1 255 ? 15.762 4.823 -29.456 1.00 90.31 255 CYS A C 1
ATOM 1986 O O . CYS A 1 255 ? 15.739 4.449 -28.289 1.00 90.31 255 CYS A O 1
ATOM 1988 N N . PHE A 1 256 ? 16.756 5.572 -29.952 1.00 90.81 256 PHE A N 1
ATOM 1989 C CA . PHE A 1 256 ? 17.934 5.962 -29.174 1.00 90.81 256 PHE A CA 1
ATOM 1990 C C . PHE A 1 256 ? 17.687 7.110 -28.189 1.00 90.81 256 PHE A C 1
ATOM 1992 O O . PHE A 1 256 ? 18.606 7.525 -27.487 1.00 90.81 256 PHE A O 1
ATOM 1999 N N . GLU A 1 257 ? 16.460 7.630 -28.131 1.00 88.69 257 GLU A N 1
ATOM 2000 C CA . GLU A 1 257 ? 16.039 8.562 -27.083 1.00 88.69 257 GLU A CA 1
ATOM 2001 C C . GLU A 1 257 ? 15.807 7.835 -25.750 1.00 88.69 257 GLU A C 1
ATOM 2003 O O . GLU A 1 257 ? 15.933 8.451 -24.694 1.00 88.69 257 GLU A O 1
ATOM 2008 N N . CYS A 1 258 ? 15.521 6.527 -25.799 1.00 87.31 258 CYS A N 1
ATOM 2009 C CA . CYS A 1 258 ? 15.251 5.698 -24.622 1.00 87.31 258 CYS A CA 1
ATOM 2010 C C . CYS A 1 258 ? 16.172 4.474 -24.505 1.00 87.31 258 CYS A C 1
ATOM 2012 O O . CYS A 1 258 ? 16.433 4.032 -23.392 1.00 87.31 258 CYS A O 1
ATOM 2014 N N . HIS A 1 259 ? 16.677 3.938 -25.620 1.00 92.19 259 HIS A N 1
ATOM 2015 C CA . HIS A 1 259 ? 17.503 2.729 -25.642 1.00 92.19 259 HIS A CA 1
ATOM 2016 C C . HIS A 1 259 ? 18.932 3.007 -26.111 1.00 92.19 259 HIS A C 1
ATOM 2018 O O . HIS A 1 259 ? 19.176 3.763 -27.052 1.00 92.19 259 HIS A O 1
ATOM 2024 N N . ALA A 1 260 ? 19.902 2.329 -25.516 1.00 93.50 260 ALA A N 1
ATOM 2025 C CA . ALA A 1 260 ? 21.277 2.333 -25.968 1.00 93.50 260 ALA A CA 1
ATOM 2026 C C . ALA A 1 260 ? 21.425 1.588 -27.308 1.00 93.50 260 ALA A C 1
ATOM 2028 O O . ALA A 1 260 ? 20.662 0.686 -27.664 1.00 93.50 260 ALA A O 1
ATOM 2029 N N . VAL A 1 261 ? 22.461 1.934 -28.076 1.00 92.44 261 VAL A N 1
ATOM 2030 C CA . VAL A 1 261 ? 22.747 1.284 -29.372 1.00 92.44 261 VAL A CA 1
ATOM 2031 C C . VAL A 1 261 ? 23.073 -0.206 -29.183 1.00 92.44 261 VAL A C 1
ATOM 2033 O O . VAL A 1 261 ? 22.810 -1.046 -30.054 1.00 92.44 261 VAL A O 1
ATOM 2036 N N . GLU A 1 262 ? 23.639 -0.541 -28.029 1.00 93.50 262 GLU A N 1
ATOM 2037 C CA . GLU A 1 262 ? 23.969 -1.882 -27.577 1.00 93.50 262 GLU A CA 1
ATOM 2038 C C . GLU A 1 262 ? 22.746 -2.799 -27.557 1.00 93.50 262 GLU A C 1
ATOM 2040 O O . GLU A 1 262 ? 22.881 -3.947 -27.980 1.00 93.50 262 GLU A O 1
ATOM 2045 N N . THR A 1 263 ? 21.567 -2.293 -27.189 1.00 91.69 263 THR A N 1
ATOM 2046 C CA . THR A 1 263 ? 20.312 -3.055 -27.109 1.00 91.69 263 THR A CA 1
ATOM 2047 C C . THR A 1 263 ? 19.982 -3.709 -28.454 1.00 91.69 263 THR A C 1
ATOM 2049 O O . THR A 1 263 ? 19.810 -4.929 -28.553 1.00 91.69 263 THR A O 1
ATOM 2052 N N . CYS A 1 264 ? 20.049 -2.946 -29.554 1.00 92.06 264 CYS A N 1
ATOM 2053 C CA . CYS A 1 264 ? 19.888 -3.500 -30.902 1.00 92.06 264 CYS A CA 1
ATOM 2054 C C . CYS A 1 264 ? 21.054 -4.422 -31.288 1.00 92.06 264 CYS A C 1
ATOM 2056 O O . CYS A 1 264 ? 20.859 -5.509 -31.840 1.00 92.06 264 CYS A O 1
ATOM 2058 N N . ALA A 1 265 ? 22.293 -3.992 -31.035 1.00 93.06 265 ALA A N 1
ATOM 2059 C CA . ALA A 1 265 ? 23.477 -4.708 -31.496 1.00 93.06 265 ALA A CA 1
ATOM 2060 C C . ALA A 1 265 ? 23.666 -6.066 -30.800 1.00 93.06 265 ALA A C 1
ATOM 2062 O O . ALA A 1 265 ? 24.193 -6.999 -31.410 1.00 93.06 265 ALA A O 1
ATOM 2063 N N . VAL A 1 266 ? 23.308 -6.192 -29.525 1.00 94.19 266 VAL A N 1
ATOM 2064 C CA . VAL A 1 266 ? 23.390 -7.440 -28.758 1.00 94.19 266 VAL A CA 1
ATOM 2065 C C . VAL A 1 266 ? 22.302 -8.397 -29.221 1.00 94.19 266 VAL A C 1
ATOM 2067 O O . VAL A 1 266 ? 22.644 -9.513 -29.620 1.00 94.19 266 VAL A O 1
ATOM 2070 N N . CYS A 1 267 ? 21.048 -7.950 -29.306 1.00 93.44 267 CYS A N 1
ATOM 2071 C CA . CYS A 1 267 ? 19.946 -8.787 -29.770 1.00 93.44 267 CYS A CA 1
ATOM 2072 C C . CYS A 1 267 ? 20.171 -9.292 -31.205 1.00 93.44 267 CYS A C 1
ATOM 2074 O O . CYS A 1 267 ? 20.167 -10.499 -31.443 1.00 93.44 267 CYS A O 1
ATOM 2076 N N . HIS A 1 268 ? 20.525 -8.428 -32.162 1.00 93.88 268 HIS A N 1
ATOM 2077 C CA . HIS A 1 268 ? 20.742 -8.866 -33.549 1.00 93.88 268 HIS A CA 1
ATOM 2078 C C . HIS A 1 268 ? 21.986 -9.744 -33.755 1.00 93.88 268 HIS A C 1
ATOM 2080 O O . HIS A 1 268 ? 22.076 -10.446 -34.763 1.00 93.88 268 HIS A O 1
ATOM 2086 N N . ARG A 1 269 ? 22.954 -9.729 -32.829 1.00 95.12 269 ARG A N 1
ATOM 2087 C CA . ARG A 1 269 ? 24.140 -10.603 -32.901 1.00 95.12 269 ARG A CA 1
ATOM 2088 C C . ARG A 1 269 ? 23.990 -11.896 -32.109 1.00 95.12 269 ARG A C 1
ATOM 2090 O O . ARG A 1 269 ? 24.597 -12.893 -32.488 1.00 95.12 269 ARG A O 1
ATOM 2097 N N . ARG A 1 270 ? 23.268 -11.868 -30.988 1.00 94.56 270 ARG A N 1
ATOM 2098 C CA . ARG A 1 270 ? 23.235 -12.953 -29.994 1.00 94.56 270 ARG A CA 1
ATOM 2099 C C . ARG A 1 270 ? 21.843 -13.540 -29.766 1.00 94.56 270 ARG A C 1
ATOM 2101 O O . ARG A 1 270 ? 21.760 -14.619 -29.196 1.00 94.56 270 ARG A O 1
ATOM 2108 N N . GLY A 1 271 ? 20.785 -12.869 -30.213 1.00 91.00 271 GLY A N 1
ATOM 2109 C CA . GLY A 1 271 ? 19.395 -13.272 -29.989 1.00 91.00 271 GLY A CA 1
ATOM 2110 C C . GLY A 1 271 ? 18.949 -13.151 -28.532 1.00 91.00 271 GLY A C 1
ATOM 2111 O O . GLY A 1 271 ? 18.059 -13.884 -28.119 1.00 91.00 271 GLY A O 1
ATOM 2112 N N . VAL A 1 272 ? 19.604 -12.288 -27.753 1.00 87.50 272 VAL A N 1
ATOM 2113 C CA . VAL A 1 272 ? 19.312 -12.057 -26.334 1.00 87.50 272 VAL A CA 1
ATOM 2114 C C . VAL A 1 272 ? 18.969 -10.585 -26.155 1.00 87.50 272 VAL A C 1
ATOM 2116 O O . VAL A 1 272 ? 19.710 -9.730 -26.645 1.00 87.50 272 VAL A O 1
ATOM 2119 N N . GLU A 1 273 ? 17.852 -10.316 -25.488 1.00 84.38 273 GLU A N 1
ATOM 2120 C CA . GLU A 1 273 ? 17.502 -8.978 -25.020 1.00 84.38 273 GLU A CA 1
ATOM 2121 C C . GLU A 1 273 ? 18.355 -8.626 -23.799 1.00 84.38 273 GLU A C 1
ATOM 2123 O O . GLU A 1 273 ? 18.505 -9.431 -22.879 1.00 84.38 273 GLU A O 1
ATOM 2128 N N . ASP A 1 274 ? 18.969 -7.448 -23.839 1.00 88.00 274 ASP A N 1
ATOM 2129 C CA . ASP A 1 274 ? 19.864 -6.939 -22.805 1.00 88.00 274 ASP A CA 1
ATOM 2130 C C . ASP A 1 274 ? 19.672 -5.424 -22.728 1.00 88.00 274 ASP A C 1
ATOM 2132 O O . ASP A 1 274 ? 20.114 -4.696 -23.619 1.00 88.00 274 ASP A O 1
ATOM 2136 N N . LEU A 1 275 ? 18.966 -4.982 -21.686 1.00 87.25 275 LEU A N 1
ATOM 2137 C CA . LEU A 1 275 ? 18.673 -3.574 -21.417 1.00 87.25 275 LEU A CA 1
ATOM 2138 C C . LEU A 1 275 ? 19.685 -2.957 -20.440 1.00 87.25 275 LEU A C 1
ATOM 2140 O O . LEU A 1 275 ? 19.530 -1.804 -20.058 1.00 87.25 275 LEU A O 1
ATOM 2144 N N . SER A 1 276 ? 20.738 -3.672 -20.018 1.00 87.50 276 SER A N 1
ATOM 2145 C CA . SER A 1 276 ? 21.684 -3.149 -19.018 1.00 87.50 276 SER A CA 1
ATOM 2146 C C . SER A 1 276 ? 22.419 -1.888 -19.485 1.00 87.50 276 SER A C 1
ATOM 2148 O O . SER A 1 276 ? 22.900 -1.109 -18.670 1.00 87.50 276 SER A O 1
ATOM 2150 N N . ALA A 1 277 ? 22.516 -1.662 -20.796 1.00 90.06 277 ALA A N 1
ATOM 2151 C CA . ALA A 1 277 ? 23.067 -0.422 -21.335 1.00 90.06 277 ALA A CA 1
ATOM 2152 C C . ALA A 1 277 ? 22.088 0.767 -21.240 1.00 90.06 277 ALA A C 1
ATOM 2154 O O . ALA A 1 277 ? 22.539 1.912 -21.214 1.00 90.06 277 ALA A O 1
ATOM 2155 N N . ASP A 1 278 ? 20.782 0.505 -21.147 1.00 89.75 278 ASP A N 1
ATOM 2156 C CA . ASP A 1 278 ? 19.740 1.529 -21.020 1.00 89.75 278 ASP A CA 1
ATOM 2157 C C . ASP A 1 278 ? 19.730 2.130 -19.605 1.00 89.75 278 ASP A C 1
ATOM 2159 O O . ASP A 1 278 ? 19.497 3.326 -19.451 1.00 89.75 278 ASP A O 1
ATOM 2163 N N . GLU A 1 279 ? 20.087 1.348 -18.577 1.00 87.06 279 GLU A N 1
ATOM 2164 C CA . GLU A 1 279 ? 20.230 1.818 -17.186 1.00 87.06 279 GLU A CA 1
ATOM 2165 C C . GLU A 1 279 ? 21.162 3.039 -17.088 1.00 87.06 279 GLU A C 1
ATOM 2167 O O . GLU A 1 279 ? 20.890 4.009 -16.379 1.00 87.06 279 GLU A O 1
ATOM 2172 N N . ALA A 1 280 ? 22.248 3.046 -17.867 1.00 84.19 280 ALA A N 1
ATOM 2173 C CA . ALA A 1 280 ? 23.209 4.146 -17.885 1.00 84.19 280 ALA A CA 1
ATOM 2174 C C . ALA A 1 280 ? 22.626 5.463 -18.433 1.00 84.19 280 ALA A C 1
ATOM 2176 O O . ALA A 1 280 ? 23.194 6.527 -18.172 1.00 84.19 280 ALA A O 1
ATOM 2177 N N . LEU A 1 281 ? 21.512 5.413 -19.173 1.00 83.25 281 LEU A N 1
ATOM 2178 C CA . LEU A 1 281 ? 20.802 6.593 -19.677 1.00 83.25 281 LEU A CA 1
ATOM 2179 C C . LEU A 1 281 ? 19.961 7.274 -18.588 1.00 83.25 281 LEU A C 1
ATOM 2181 O O . LEU A 1 281 ? 19.664 8.461 -18.711 1.00 83.25 281 LEU A O 1
ATOM 2185 N N . LEU A 1 282 ? 19.620 6.554 -17.513 1.00 78.25 282 LEU A N 1
ATOM 2186 C CA . LEU A 1 282 ? 18.857 7.080 -16.376 1.00 78.25 282 LEU A CA 1
ATOM 2187 C C . LEU A 1 282 ? 19.725 7.845 -15.370 1.00 78.25 282 LEU A C 1
ATOM 2189 O O . LEU A 1 282 ? 19.213 8.633 -14.575 1.00 78.25 282 LEU A O 1
ATOM 2193 N N . ALA A 1 283 ? 21.042 7.629 -15.382 1.00 67.31 283 ALA A N 1
ATOM 2194 C CA . ALA A 1 283 ? 21.941 8.304 -14.459 1.00 67.31 283 ALA A CA 1
ATOM 2195 C C . ALA A 1 283 ? 22.008 9.814 -14.775 1.00 67.31 283 ALA A C 1
ATOM 2197 O O . ALA A 1 283 ? 22.273 10.196 -15.921 1.00 67.31 283 ALA A O 1
ATOM 2198 N N . PRO A 1 284 ? 21.839 10.710 -13.781 1.00 57.75 284 PRO A N 1
ATOM 2199 C CA . PRO A 1 284 ? 22.016 12.136 -14.012 1.00 57.75 284 PRO A CA 1
ATOM 2200 C C . PRO A 1 284 ? 23.442 12.394 -14.508 1.00 57.75 284 PRO A C 1
ATOM 2202 O O . PRO A 1 284 ? 24.410 11.888 -13.934 1.00 57.75 284 PRO A O 1
ATOM 2205 N N . SER A 1 285 ? 23.579 13.188 -15.578 1.00 48.78 285 SER A N 1
ATOM 2206 C CA . SER A 1 285 ? 24.893 13.547 -16.125 1.00 48.78 285 SER A CA 1
ATOM 2207 C C . SER A 1 285 ? 25.820 14.033 -15.003 1.00 48.78 285 SER A C 1
ATOM 2209 O O . SER A 1 285 ? 25.408 14.893 -14.216 1.00 48.78 285 SER A O 1
ATOM 2211 N N . PRO A 1 286 ? 27.068 13.532 -14.912 1.00 48.28 286 PRO A N 1
ATOM 2212 C CA . PRO A 1 286 ? 27.990 13.979 -13.883 1.00 48.28 286 PRO A CA 1
ATOM 2213 C C . PRO A 1 286 ? 28.164 15.493 -13.997 1.00 48.28 286 PRO A C 1
ATOM 2215 O O . PRO A 1 286 ? 28.415 16.023 -15.083 1.00 48.28 286 PRO A O 1
ATOM 2218 N N . ALA A 1 287 ? 28.007 16.194 -12.871 1.00 45.22 287 ALA A N 1
ATOM 2219 C CA . ALA A 1 287 ? 28.212 17.632 -12.807 1.00 45.22 287 ALA A CA 1
ATOM 2220 C C . ALA A 1 287 ? 29.595 17.961 -13.382 1.00 45.22 287 ALA A C 1
ATOM 2222 O O . ALA A 1 287 ? 30.620 17.528 -12.853 1.00 45.22 287 ALA A O 1
ATOM 2223 N N . VAL A 1 288 ? 29.621 18.709 -14.487 1.00 46.75 288 VAL A N 1
ATOM 2224 C CA . VAL A 1 288 ? 30.862 19.167 -15.109 1.00 46.75 288 VAL A CA 1
ATOM 2225 C C . VAL A 1 288 ? 31.549 20.098 -14.115 1.00 46.75 288 VAL A C 1
ATOM 2227 O O . VAL A 1 288 ? 31.187 21.266 -13.983 1.00 46.75 288 VAL A O 1
ATOM 2230 N N . THR A 1 289 ? 32.536 19.587 -13.382 1.00 42.66 289 THR A N 1
ATOM 2231 C CA . THR A 1 289 ? 33.438 20.434 -12.602 1.00 42.66 289 THR A CA 1
ATOM 2232 C C . THR A 1 289 ? 34.235 21.292 -13.584 1.00 42.66 289 THR A C 1
ATOM 2234 O O . THR A 1 289 ? 34.918 20.725 -14.444 1.00 42.66 289 THR A O 1
ATOM 2237 N N . PRO A 1 290 ? 34.168 22.633 -13.503 1.00 48.31 290 PRO A N 1
ATOM 2238 C CA . PRO A 1 290 ? 34.946 23.487 -14.386 1.00 48.31 290 PRO A CA 1
ATOM 2239 C C . PRO A 1 290 ? 36.433 23.241 -14.118 1.00 48.31 290 PRO A C 1
ATOM 2241 O O . PRO A 1 290 ? 36.872 23.260 -12.968 1.00 48.31 290 PRO A O 1
ATOM 2244 N N . SER A 1 291 ? 37.193 22.959 -15.179 1.00 54.94 291 SER A N 1
ATOM 2245 C CA . SER A 1 291 ? 38.642 22.780 -15.085 1.00 54.94 291 SER A CA 1
ATOM 2246 C C . SER A 1 291 ? 39.307 24.057 -14.569 1.00 54.94 291 SER A C 1
ATOM 2248 O O . SER A 1 291 ? 39.022 25.149 -15.063 1.00 54.94 291 SER A O 1
ATOM 2250 N N . SER A 1 292 ? 40.166 23.875 -13.566 1.00 54.56 292 SER A N 1
ATOM 2251 C CA . SER A 1 292 ? 41.005 24.889 -12.919 1.00 54.56 292 SER A CA 1
ATOM 2252 C C . SER A 1 292 ? 42.020 25.529 -13.860 1.00 54.56 292 SER A C 1
ATOM 2254 O O . SER A 1 292 ? 42.563 24.801 -14.724 1.00 54.56 292 SER A O 1
#

Radius of gyration: 34.01 Å; Cα contacts (8 Å, |Δi|>4): 163; chains: 1; bounding box: 80×100×77 Å